Protein AF-0000000079300662 (afdb_homodimer)

Radius of gyration: 19.68 Å; Cα contacts (8 Å, |Δi|>4): 359; chains: 2; bounding box: 42×55×46 Å

Foldseek 3Di:
DQPVPDPLVSVLVVVVVVLLVQLCVLLVHPDSVLSVLLLLLLLQLLLLQDPPVLNVVLLVLHRPVSSVSNCVPDDPPPDNDDDQDPVVSLVSSQVSQADPVGGSDRSLSSNLSNLASCCVRGDPVSNVVSLVSHHPNSNVSYPDD/DQPVPDPLVSVLVVVVVVLLVQLCVLLVHPDSVLSVLLLLLLLQLLLLQDPPVLNVVLLVLHRPVSSVSNCVPDDPPPDNDDDQDPVVSLVSSQVSQADPVGGSDRSLSSNLSNLASCCVRGDPVSNVVSLVSHHPNSNVSYDDD

Nearest PDB structures (foldseek):
  2ysk-assembly1_A-2  TM=9.823E-01  e=4.663E-18  Thermus thermophilus HB8
  2ysk-assembly1_A-2  TM=9.823E-01  e=4.131E-18  Thermus thermophilus HB8

Secondary structure (DSSP, 8-state):
--SSSSHHHHHHHHHHHHHHHHHHHHHT---HHHHHHHHHHHHHHHHTTS-HHHHHHHHHTS-HHHHHHHTTT---TT-S-----HHHHHHHHHHHTEETTEESS-HHHHHHHHHHHHHHHS-HHHHHHHHHHS-HHHHTTS---/--SSSSHHHHHHHHHHHHHHHHHHHHHT---HHHHHHHHHHHHHHHHTTS-HHHHHHHHTTS-HHHHHHHTTT---TT-S-----HHHHHHHHHHHTEETTEESS-HHHHHHHHHHHHHHHS-HHHHHHHHHHS-HHHHTTS---

pLDDT: mean 94.33, std 8.02, range [47.16, 98.88]

Organism: Thermus brockianus (NCBI:txid56956)

Sequence (290 aa):
MSATGLEVFDTTLHKTHTWLKAIMQELGTEDRHRAYMALRAVLHALRDRLPVEEVAQLGAQLPMLIRGIYYEGWDPTGKPLKERHKEEFLAHVARELKTPSGPAMDPEAAVKAVFKVLGQKVVEGEIEDVRRLLPKELRELWPEGMSATGLEVFDTTLHKTHTWLKAIMQELGTEDRHRAYMALRAVLHALRDRLPVEEVAQLGAQLPMLIRGIYYEGWDPTGKPLKERHKEEFLAHVARELKTPSGPAMDPEAAVKAVFKVLGQKVVEGEIEDVRRLLPKELRELWPEG

Solvent-accessible surface area (backbone atoms only — not comparable to full-atom values): 15563 Å² total; per-residue (Å²): 131,46,92,70,73,40,62,71,57,45,51,28,51,50,54,48,48,54,51,37,51,52,29,18,61,64,66,69,48,90,51,64,66,57,26,48,47,32,46,45,24,40,42,41,46,52,44,45,44,32,49,69,67,53,36,33,57,56,44,56,59,41,53,41,46,52,26,9,52,49,49,55,75,46,64,66,76,86,50,43,48,78,80,63,50,48,66,59,54,39,49,54,22,38,64,59,32,53,45,98,92,40,63,76,63,59,40,65,58,33,40,34,25,42,41,40,49,45,62,72,67,35,58,65,70,60,50,52,55,56,44,71,70,44,44,70,59,52,44,66,47,40,65,80,126,131,46,93,70,73,38,62,70,57,44,50,27,50,51,52,49,47,53,52,37,51,53,30,17,60,64,64,71,48,90,51,64,66,58,25,48,45,32,46,48,23,40,42,42,47,52,44,47,44,34,49,69,66,55,37,33,55,55,42,54,58,42,53,42,48,52,26,10,51,48,50,55,74,45,63,66,74,87,51,42,50,78,78,64,50,48,66,57,53,39,48,52,22,37,62,59,34,53,45,97,93,39,64,77,61,60,39,64,58,34,40,33,26,44,43,41,49,45,61,72,70,33,58,64,71,57,50,52,54,54,44,71,70,42,45,69,60,52,45,65,49,40,67,80,128

InterPro domains:
  IPR018727 Protein of unknown function DUF2267 [PF10025] (17-141)
  IPR038282 DUF2267 superfamily [G3DSA:1.10.490.110] (1-145)

Structure (mmCIF, N/CA/C/O backbone):
data_AF-0000000079300662-model_v1
#
loop_
_entity.id
_entity.type
_entity.pdbx_description
1 polymer 'DUF2267 domain-containing protein'
#
loop_
_atom_site.group_PDB
_atom_site.id
_atom_site.type_symbol
_atom_site.label_atom_id
_atom_site.label_alt_id
_atom_site.label_comp_id
_atom_site.label_asym_id
_atom_site.label_entity_id
_atom_site.label_seq_id
_atom_site.pdbx_PDB_ins_code
_atom_site.Cartn_x
_atom_site.Cartn_y
_atom_site.Cartn_z
_atom_site.occupancy
_atom_site.B_iso_or_equiv
_atom_site.auth_seq_id
_atom_site.auth_comp_id
_atom_site.auth_asym_id
_atom_site.auth_atom_id
_atom_site.pdbx_PDB_model_num
ATOM 1 N N . MET A 1 1 ? -23.969 3.164 8.516 1 47.22 1 MET A N 1
ATOM 2 C CA . MET A 1 1 ? -22.969 3.16 9.578 1 47.22 1 MET A CA 1
ATOM 3 C C . MET A 1 1 ? -21.781 2.258 9.211 1 47.22 1 MET A C 1
ATOM 5 O O . MET A 1 1 ? -21.969 1.216 8.578 1 47.22 1 MET A O 1
ATOM 9 N N . SER A 1 2 ? -20.531 2.822 9.078 1 65.81 2 SER A N 1
ATOM 10 C CA . SER A 1 2 ? -19.391 2.066 8.57 1 65.81 2 SER A CA 1
ATOM 11 C C . SER A 1 2 ? -19.031 0.923 9.508 1 65.81 2 SER A C 1
ATOM 13 O O . SER A 1 2 ? -18.922 1.118 10.719 1 65.81 2 SER A O 1
ATOM 15 N N . ALA A 1 3 ? -19.172 -0.19 9.07 1 69.44 3 ALA A N 1
ATOM 16 C CA . ALA A 1 3 ? -18.781 -1.374 9.836 1 69.44 3 ALA A CA 1
ATOM 17 C C . ALA A 1 3 ? -17.375 -1.22 10.398 1 69.44 3 ALA A C 1
ATOM 19 O O . ALA A 1 3 ? -17.062 -1.746 11.477 1 69.44 3 ALA A O 1
ATOM 20 N N . THR A 1 4 ? -16.656 -0.414 9.656 1 79.38 4 THR A N 1
ATOM 21 C CA . THR A 1 4 ? -15.266 -0.251 10.039 1 79.38 4 THR A CA 1
ATOM 22 C C . THR A 1 4 ? -15.031 1.112 10.68 1 79.38 4 THR A C 1
ATOM 24 O O . THR A 1 4 ? -13.945 1.389 11.188 1 79.38 4 THR A O 1
ATOM 27 N N . GLY A 1 5 ? -16.016 1.951 10.648 1 83.69 5 GLY A N 1
ATOM 28 C CA . GLY A 1 5 ? -15.867 3.283 11.211 1 83.69 5 GLY A CA 1
ATOM 29 C C . GLY A 1 5 ? -15.641 4.355 10.164 1 83.69 5 GLY A C 1
ATOM 30 O O . GLY A 1 5 ? -15.898 5.535 10.414 1 83.69 5 GLY A O 1
ATOM 31 N N . LEU A 1 6 ? -15.109 3.996 8.992 1 93.62 6 LEU A N 1
ATOM 32 C CA . LEU A 1 6 ? -14.93 4.883 7.852 1 93.62 6 LEU A CA 1
ATOM 33 C C . LEU A 1 6 ? -15.414 4.223 6.566 1 93.62 6 LEU A C 1
ATOM 35 O O . LEU A 1 6 ? -15.055 3.08 6.277 1 93.62 6 LEU A O 1
ATOM 39 N N . GLU A 1 7 ? -16.141 4.941 5.766 1 94.69 7 GLU A N 1
ATOM 40 C CA . GLU A 1 7 ? -16.719 4.414 4.535 1 94.69 7 GLU A CA 1
ATOM 41 C C . GLU A 1 7 ? -15.633 3.938 3.572 1 94.69 7 GLU A C 1
ATOM 43 O O . GLU A 1 7 ? -15.82 2.951 2.857 1 94.69 7 GLU A O 1
ATOM 48 N N . VAL A 1 8 ? -14.523 4.613 3.502 1 95.81 8 VAL A N 1
ATOM 49 C CA . VAL A 1 8 ? -13.438 4.266 2.582 1 95.81 8 VAL A CA 1
ATOM 50 C C . VAL A 1 8 ? -12.883 2.891 2.936 1 95.81 8 VAL A C 1
ATOM 52 O O . VAL A 1 8 ? -12.477 2.135 2.051 1 95.81 8 VAL A O 1
ATOM 55 N N . PHE A 1 9 ? -12.898 2.496 4.215 1 96.81 9 PHE A N 1
ATOM 56 C CA . PHE A 1 9 ? -12.422 1.182 4.625 1 96.81 9 PHE A CA 1
ATOM 57 C C . PHE A 1 9 ? -13.43 0.101 4.273 1 96.81 9 PHE A C 1
ATOM 59 O O . PHE A 1 9 ? -13.062 -0.998 3.857 1 96.81 9 PHE A O 1
ATOM 66 N N . ASP A 1 10 ? -14.711 0.427 4.418 1 95.88 10 ASP A N 1
ATOM 67 C CA . ASP A 1 10 ? -15.75 -0.509 3.996 1 95.88 10 ASP A CA 1
ATOM 68 C C . ASP A 1 10 ? -15.648 -0.806 2.502 1 95.88 10 ASP A C 1
ATOM 70 O O . ASP A 1 10 ? -15.75 -1.961 2.086 1 95.88 10 ASP A O 1
ATOM 74 N N . THR A 1 11 ? -15.438 0.252 1.781 1 97.06 11 THR A N 1
ATOM 75 C CA . THR A 1 11 ? -15.375 0.139 0.328 1 97.06 11 THR A CA 1
ATOM 76 C C . THR A 1 11 ? -14.18 -0.703 -0.103 1 97.06 11 THR A C 1
ATOM 78 O O . THR A 1 11 ? -14.305 -1.578 -0.961 1 97.06 11 THR A O 1
ATOM 81 N N . THR A 1 12 ? -13.039 -0.472 0.535 1 97.69 12 THR A N 1
ATOM 82 C CA . THR A 1 12 ? -11.859 -1.221 0.102 1 97.69 12 THR A CA 1
ATOM 83 C C . THR A 1 12 ? -11.953 -2.678 0.548 1 97.69 12 THR A C 1
ATOM 85 O O . THR A 1 12 ? -11.477 -3.576 -0.147 1 97.69 12 THR A O 1
ATOM 88 N N . LEU A 1 13 ? -12.57 -2.922 1.639 1 96.88 13 LEU A N 1
ATOM 89 C CA . LEU A 1 13 ? -12.797 -4.301 2.061 1 96.88 13 LEU A CA 1
ATOM 90 C C . LEU A 1 13 ? -13.711 -5.027 1.078 1 96.88 13 LEU A C 1
ATOM 92 O O . LEU A 1 13 ? -13.43 -6.164 0.689 1 96.88 13 LEU A O 1
ATOM 96 N N . HIS A 1 14 ? -14.742 -4.359 0.681 1 96.44 14 HIS A N 1
ATOM 97 C CA . HIS A 1 14 ? -15.672 -4.949 -0.277 1 96.44 14 HIS A CA 1
ATOM 98 C C . HIS A 1 14 ? -14.984 -5.238 -1.606 1 96.44 14 HIS A C 1
ATOM 100 O O . HIS A 1 14 ? -15.133 -6.332 -2.16 1 96.44 14 HIS A O 1
ATOM 106 N N . LYS A 1 15 ? -14.266 -4.266 -2.109 1 98.19 15 LYS A N 1
ATOM 107 C CA . LYS A 1 15 ? -13.531 -4.453 -3.357 1 98.19 15 LYS A CA 1
ATOM 108 C C . LYS A 1 15 ? -12.539 -5.609 -3.242 1 98.19 15 LYS A C 1
ATOM 110 O O . LYS A 1 15 ? -12.422 -6.43 -4.156 1 98.19 15 LYS A O 1
ATOM 115 N N . THR A 1 16 ? -11.828 -5.648 -2.137 1 98.38 16 THR A N 1
ATOM 116 C CA . THR A 1 16 ? -10.852 -6.711 -1.926 1 98.38 16 THR A CA 1
ATOM 117 C C . THR A 1 16 ? -11.539 -8.078 -1.893 1 98.38 16 THR A C 1
ATOM 119 O O . THR A 1 16 ? -11.039 -9.039 -2.469 1 98.38 16 THR A O 1
ATOM 122 N N . HIS A 1 17 ? -12.719 -8.125 -1.324 1 97.44 17 HIS A N 1
ATOM 123 C CA . HIS A 1 17 ? -13.469 -9.375 -1.28 1 97.44 17 HIS A CA 1
ATOM 124 C C . HIS A 1 17 ? -13.898 -9.812 -2.678 1 97.44 17 HIS A C 1
ATOM 126 O O . HIS A 1 17 ? -13.914 -11.008 -2.982 1 97.44 17 HIS A O 1
ATOM 132 N N . THR A 1 18 ? -14.234 -8.867 -3.473 1 98.25 18 THR A N 1
ATOM 133 C CA . THR A 1 18 ? -14.602 -9.188 -4.844 1 98.25 18 THR A CA 1
ATOM 134 C C . THR A 1 18 ? -13.422 -9.781 -5.602 1 98.25 18 THR A C 1
ATOM 136 O O . THR A 1 18 ? -13.578 -10.719 -6.387 1 98.25 18 THR A O 1
ATOM 139 N N . TRP A 1 19 ? -12.219 -9.25 -5.348 1 98.75 19 TRP A N 1
ATOM 140 C CA . TRP A 1 19 ? -11.008 -9.805 -5.941 1 98.75 19 TRP A CA 1
ATOM 141 C C . TRP A 1 19 ? -10.766 -11.227 -5.457 1 98.75 19 TRP A C 1
ATOM 143 O O . TRP A 1 19 ? -10.508 -12.133 -6.262 1 98.75 19 TRP A O 1
ATOM 153 N N . LEU A 1 20 ? -10.875 -11.398 -4.172 1 98.69 20 LEU A N 1
ATOM 154 C CA . LEU A 1 20 ? -10.602 -12.711 -3.598 1 98.69 20 LEU A CA 1
ATOM 155 C C . LEU A 1 20 ? -11.633 -13.734 -4.055 1 98.69 20 LEU A C 1
ATOM 157 O O . LEU A 1 20 ? -11.289 -14.891 -4.324 1 98.69 20 LEU A O 1
ATOM 161 N N . LYS A 1 21 ? -12.875 -13.32 -4.148 1 98.44 21 LYS A N 1
ATOM 162 C CA . LYS A 1 21 ? -13.914 -14.211 -4.648 1 98.44 21 LYS A CA 1
ATOM 163 C C . LYS A 1 21 ? -13.617 -14.664 -6.078 1 98.44 21 LYS A C 1
ATOM 165 O O . LYS A 1 21 ? -13.789 -15.836 -6.414 1 98.44 21 LYS A O 1
ATOM 170 N N . ALA A 1 22 ? -13.18 -13.758 -6.91 1 98.62 22 ALA A N 1
ATOM 171 C CA . ALA A 1 22 ? -12.828 -14.094 -8.289 1 98.62 22 ALA A CA 1
ATOM 172 C C . ALA A 1 22 ? -11.656 -15.078 -8.328 1 98.62 22 ALA A C 1
ATOM 174 O O . ALA A 1 22 ? -11.664 -16.031 -9.117 1 98.62 22 ALA A O 1
ATOM 175 N N . ILE A 1 23 ? -10.695 -14.867 -7.484 1 98.69 23 ILE A N 1
ATOM 176 C CA . ILE A 1 23 ? -9.531 -15.75 -7.434 1 98.69 23 ILE A CA 1
ATOM 177 C C . ILE A 1 23 ? -9.953 -17.125 -6.926 1 98.69 23 ILE A C 1
ATOM 179 O O . ILE A 1 23 ? -9.492 -18.156 -7.438 1 98.69 23 ILE A O 1
ATOM 183 N N . MET A 1 24 ? -10.828 -17.125 -5.918 1 98.56 24 MET A N 1
ATOM 184 C CA . MET A 1 24 ? -11.367 -18.391 -5.426 1 98.56 24 MET A CA 1
ATOM 185 C C . MET A 1 24 ? -12.047 -19.172 -6.551 1 98.56 24 MET A C 1
ATOM 187 O O . MET A 1 24 ? -11.859 -20.375 -6.68 1 98.56 24 MET A O 1
ATOM 191 N N . GLN A 1 25 ? -12.805 -18.5 -7.332 1 98.5 25 GLN A N 1
ATOM 192 C CA . GLN A 1 25 ? -13.508 -19.125 -8.453 1 98.5 25 GLN A CA 1
ATOM 193 C C . GLN A 1 25 ? -12.516 -19.703 -9.461 1 98.5 25 GLN A C 1
ATOM 195 O O . GLN A 1 25 ? -12.688 -20.844 -9.906 1 98.5 25 GLN A O 1
ATOM 200 N N . GLU A 1 26 ? -11.508 -18.953 -9.758 1 97.81 26 GLU A N 1
ATOM 201 C CA . GLU A 1 26 ? -10.523 -19.422 -10.734 1 97.81 26 GLU A CA 1
ATOM 202 C C . GLU A 1 26 ? -9.727 -20.609 -10.195 1 97.81 26 GLU A C 1
ATOM 204 O O . GLU A 1 26 ? -9.359 -21.5 -10.953 1 97.81 26 GLU A O 1
ATOM 209 N N . LEU A 1 27 ? -9.484 -20.594 -8.898 1 97.88 27 LEU A N 1
ATOM 210 C CA . LEU A 1 27 ? -8.695 -21.641 -8.273 1 97.88 27 LEU A CA 1
ATOM 211 C C . LEU A 1 27 ? -9.57 -22.859 -7.953 1 97.88 27 LEU A C 1
ATOM 213 O O . LEU A 1 27 ? -9.055 -23.938 -7.656 1 97.88 27 LEU A O 1
ATOM 217 N N . GLY A 1 28 ? -10.883 -22.703 -7.996 1 97.5 28 GLY A N 1
ATOM 218 C CA . GLY A 1 28 ? -11.789 -23.781 -7.621 1 97.5 28 GLY A CA 1
ATOM 219 C C . GLY A 1 28 ? -11.742 -24.109 -6.145 1 97.5 28 GLY A C 1
ATOM 220 O O . GLY A 1 28 ? -11.727 -25.281 -5.77 1 97.5 28 GLY A O 1
ATOM 221 N N . THR A 1 29 ? -11.602 -23.109 -5.312 1 97.25 29 THR A N 1
ATOM 222 C CA . THR A 1 29 ? -11.531 -23.328 -3.869 1 97.25 29 THR A CA 1
ATOM 223 C C . THR A 1 29 ? -12.523 -22.422 -3.141 1 97.25 29 THR A C 1
ATOM 225 O O . THR A 1 29 ? -12.945 -21.406 -3.674 1 97.25 29 THR A O 1
ATOM 228 N N . GLU A 1 30 ? -12.953 -22.812 -1.972 1 96 30 GLU A N 1
ATOM 229 C CA . GLU A 1 30 ? -13.797 -22 -1.107 1 96 30 GLU A CA 1
ATOM 230 C C . GLU A 1 30 ? -12.984 -21.375 0.023 1 96 30 GLU A C 1
ATOM 232 O O . GLU A 1 30 ? -13.531 -20.656 0.87 1 96 30 GLU A O 1
ATOM 237 N N . ASP A 1 31 ? -11.688 -21.641 -0.014 1 95.88 31 ASP A N 1
ATOM 238 C CA . ASP A 1 31 ? -10.797 -21.156 1.035 1 95.88 31 ASP A CA 1
ATOM 239 C C . ASP A 1 31 ? -10.297 -19.75 0.716 1 95.88 31 ASP A C 1
ATOM 241 O O . ASP A 1 31 ? -9.359 -19.578 -0.066 1 95.88 31 ASP A O 1
ATOM 245 N N . ARG A 1 32 ? -10.805 -18.812 1.371 1 96.56 32 ARG A N 1
ATOM 246 C CA . ARG A 1 32 ? -10.461 -17.422 1.125 1 96.56 32 ARG A CA 1
ATOM 247 C C . ARG A 1 32 ? -9 -17.156 1.46 1 96.56 32 ARG A C 1
ATOM 249 O O . ARG A 1 32 ? -8.344 -16.344 0.799 1 96.56 32 ARG A O 1
ATOM 256 N N . HIS A 1 33 ? -8.477 -17.797 2.459 1 96.25 33 HIS A N 1
ATOM 257 C CA . HIS A 1 33 ? -7.078 -17.609 2.836 1 96.25 33 HIS A CA 1
ATOM 258 C C . HIS A 1 33 ? -6.145 -18.047 1.709 1 96.25 33 HIS A C 1
ATOM 260 O O . HIS A 1 33 ? -5.117 -17.406 1.472 1 96.25 33 HIS A O 1
ATOM 266 N N . ARG A 1 34 ? -6.488 -19.078 1.041 1 96.69 34 ARG A N 1
ATOM 267 C CA . ARG A 1 34 ? -5.691 -19.531 -0.094 1 96.69 34 ARG A CA 1
ATOM 268 C C . ARG A 1 34 ? -5.688 -18.5 -1.212 1 96.69 34 ARG A C 1
ATOM 270 O O . ARG A 1 34 ? -4.656 -18.266 -1.846 1 96.69 34 ARG A O 1
ATOM 277 N N . ALA A 1 35 ? -6.84 -17.938 -1.483 1 98.31 35 ALA A N 1
ATOM 278 C CA . ALA A 1 35 ? -6.926 -16.891 -2.494 1 98.31 35 ALA A CA 1
ATOM 279 C C . ALA A 1 35 ? -6.055 -15.688 -2.123 1 98.31 35 ALA A C 1
ATOM 281 O O . ALA A 1 35 ? -5.379 -15.109 -2.98 1 98.31 35 ALA A O 1
ATOM 282 N N . TYR A 1 36 ? -6.051 -15.375 -0.863 1 98.44 36 TYR A N 1
ATOM 283 C CA . TYR A 1 36 ? -5.219 -14.289 -0.367 1 98.44 36 TYR A CA 1
ATOM 284 C C . TYR A 1 36 ? -3.74 -14.594 -0.565 1 98.44 36 TYR A C 1
ATOM 286 O O . TYR A 1 36 ? -2.979 -13.742 -1.03 1 98.44 36 TYR A O 1
ATOM 294 N N . MET A 1 37 ? -3.352 -15.789 -0.249 1 98.25 37 MET A N 1
ATOM 295 C CA . MET A 1 37 ? -1.958 -16.188 -0.401 1 98.25 37 MET A CA 1
ATOM 296 C C . MET A 1 37 ? -1.533 -16.141 -1.864 1 98.25 37 MET A C 1
ATOM 298 O O . MET A 1 37 ? -0.425 -15.703 -2.18 1 98.25 37 MET A O 1
ATOM 302 N N . ALA A 1 38 ? -2.422 -16.609 -2.719 1 98.62 38 ALA A N 1
ATOM 303 C CA . ALA A 1 38 ? -2.141 -16.562 -4.152 1 98.62 38 ALA A CA 1
ATOM 304 C C . ALA A 1 38 ? -1.945 -15.125 -4.629 1 98.62 38 ALA A C 1
ATOM 306 O O . ALA A 1 38 ? -0.958 -14.82 -5.301 1 98.62 38 ALA A O 1
ATOM 307 N N . LEU A 1 39 ? -2.875 -14.273 -4.254 1 98.88 39 LEU A N 1
ATOM 308 C CA . LEU A 1 39 ? -2.822 -12.867 -4.652 1 98.88 39 LEU A CA 1
ATOM 309 C C . LEU A 1 39 ? -1.53 -12.219 -4.176 1 98.88 39 LEU A C 1
ATOM 311 O O . LEU A 1 39 ? -0.816 -11.594 -4.969 1 98.88 39 LEU A O 1
ATOM 315 N N . ARG A 1 40 ? -1.223 -12.375 -2.918 1 98.69 40 ARG A N 1
ATOM 316 C CA . ARG A 1 40 ? -0.038 -11.789 -2.297 1 98.69 40 ARG A CA 1
ATOM 317 C C . ARG A 1 40 ? 1.235 -12.289 -2.973 1 98.69 40 ARG A C 1
ATOM 319 O O . ARG A 1 40 ? 2.09 -11.492 -3.361 1 98.69 40 ARG A O 1
ATOM 326 N N . ALA A 1 41 ? 1.35 -13.562 -3.119 1 98.62 41 ALA A N 1
ATOM 327 C CA . ALA A 1 41 ? 2.559 -14.172 -3.668 1 98.62 41 ALA A CA 1
ATOM 328 C C . ALA A 1 41 ? 2.799 -13.719 -5.105 1 98.62 41 ALA A C 1
ATOM 330 O O . ALA A 1 41 ? 3.92 -13.344 -5.461 1 98.62 41 ALA A O 1
ATOM 331 N N . VAL A 1 42 ? 1.762 -13.727 -5.918 1 98.69 42 VAL A N 1
ATOM 332 C CA . VAL A 1 42 ? 1.891 -13.43 -7.34 1 98.69 42 VAL A CA 1
ATOM 333 C C . VAL A 1 42 ? 2.152 -11.938 -7.535 1 98.69 42 VAL A C 1
ATOM 335 O O . VAL A 1 42 ? 2.99 -11.547 -8.352 1 98.69 42 VAL A O 1
ATOM 338 N N . LEU A 1 43 ? 1.482 -11.07 -6.793 1 98.75 43 LEU A N 1
ATOM 339 C CA . LEU A 1 43 ? 1.713 -9.641 -6.898 1 98.75 43 LEU A CA 1
ATOM 340 C C . LEU A 1 43 ? 3.145 -9.289 -6.508 1 98.75 43 LEU A C 1
ATOM 342 O O . LEU A 1 43 ? 3.777 -8.438 -7.145 1 98.75 43 LEU A O 1
ATOM 346 N N . HIS A 1 44 ? 3.658 -9.922 -5.449 1 98.31 44 HIS A N 1
ATOM 347 C CA . HIS A 1 44 ? 5.031 -9.664 -5.031 1 98.31 44 HIS A CA 1
ATOM 348 C C . HIS A 1 44 ? 6.023 -10.078 -6.113 1 98.31 44 HIS A C 1
ATOM 350 O O . HIS A 1 44 ? 6.953 -9.336 -6.43 1 98.31 44 HIS A O 1
ATOM 356 N N . ALA A 1 45 ? 5.812 -11.242 -6.645 1 97.19 45 ALA A N 1
ATOM 357 C CA . ALA A 1 45 ? 6.715 -11.734 -7.684 1 97.19 45 ALA A CA 1
ATOM 358 C C . ALA A 1 45 ? 6.656 -10.844 -8.93 1 97.19 45 ALA A C 1
ATOM 360 O O . ALA A 1 45 ? 7.688 -10.531 -9.523 1 97.19 45 ALA A O 1
ATOM 361 N N . LEU A 1 46 ? 5.457 -10.469 -9.305 1 97.31 46 LEU A N 1
ATOM 362 C CA . LEU A 1 46 ? 5.277 -9.617 -10.477 1 97.31 46 LEU A CA 1
ATOM 363 C C . LEU A 1 46 ? 5.922 -8.258 -10.258 1 97.31 46 LEU A C 1
ATOM 365 O O . LEU A 1 46 ? 6.672 -7.777 -11.117 1 97.31 46 LEU A O 1
ATOM 369 N N . ARG A 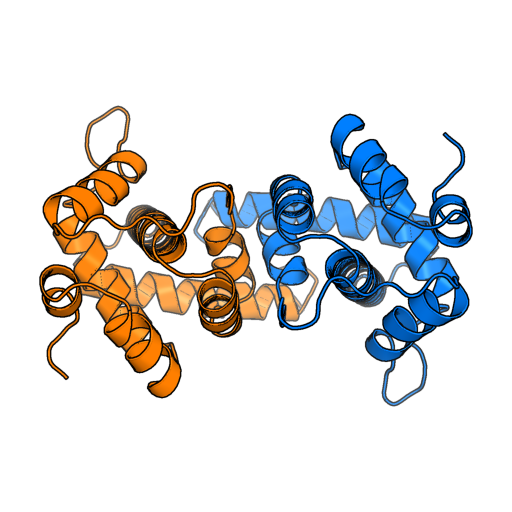1 47 ? 5.672 -7.66 -9.133 1 97.62 47 ARG A N 1
ATOM 370 C CA . ARG A 1 47 ? 6.223 -6.363 -8.758 1 97.62 47 ARG A CA 1
ATOM 371 C C . ARG A 1 47 ? 7.746 -6.363 -8.859 1 97.62 47 ARG A C 1
ATOM 373 O O . ARG A 1 47 ? 8.336 -5.41 -9.375 1 97.62 47 ARG A O 1
ATOM 380 N N . ASP A 1 48 ? 8.375 -7.402 -8.43 1 96.31 48 ASP A N 1
ATOM 381 C CA . ASP A 1 48 ? 9.828 -7.461 -8.336 1 96.31 48 ASP A CA 1
ATOM 382 C C . ASP A 1 48 ? 10.461 -7.594 -9.711 1 96.31 48 ASP A C 1
ATOM 384 O O . ASP A 1 48 ? 11.68 -7.43 -9.859 1 96.31 48 ASP A O 1
ATOM 388 N N . ARG A 1 49 ? 9.594 -7.727 -10.734 1 94.25 49 ARG A N 1
ATOM 389 C CA . ARG A 1 49 ? 10.078 -7.828 -12.109 1 94.25 49 ARG A CA 1
ATOM 390 C C . ARG A 1 49 ? 9.859 -6.523 -12.867 1 94.25 49 ARG A C 1
ATOM 392 O O . ARG A 1 49 ? 10.266 -6.398 -14.023 1 94.25 49 ARG A O 1
ATOM 399 N N . LEU A 1 50 ? 9.25 -5.609 -12.289 1 96.19 50 LEU A N 1
ATOM 400 C CA . LEU A 1 50 ? 8.867 -4.371 -12.961 1 96.19 50 LEU A CA 1
ATOM 401 C C . LEU A 1 50 ? 9.789 -3.227 -12.555 1 96.19 50 LEU A C 1
ATOM 403 O O . LEU A 1 50 ? 10.227 -3.156 -11.406 1 96.19 50 LEU A O 1
ATOM 407 N N . PRO A 1 51 ? 10.109 -2.316 -13.547 1 95.88 51 PRO A N 1
ATOM 408 C CA . PRO A 1 51 ? 10.734 -1.056 -13.141 1 95.88 51 PRO A CA 1
ATOM 409 C C . PRO A 1 51 ? 9.844 -0.237 -12.203 1 95.88 51 PRO A C 1
ATOM 411 O O . PRO A 1 51 ? 8.625 -0.375 -12.227 1 95.88 51 PRO A O 1
ATOM 414 N N . VAL A 1 52 ? 10.461 0.621 -11.484 1 97.19 52 VAL A N 1
ATOM 415 C CA . VAL A 1 52 ? 9.797 1.35 -10.406 1 97.19 52 VAL A CA 1
ATOM 416 C C . VAL A 1 52 ? 8.578 2.086 -10.953 1 97.19 52 VAL A C 1
ATOM 418 O O . VAL A 1 52 ? 7.52 2.105 -10.32 1 97.19 52 VAL A O 1
ATOM 421 N N . GLU A 1 53 ? 8.703 2.703 -12.125 1 96.5 53 GLU A N 1
ATOM 422 C CA . GLU A 1 53 ? 7.586 3.443 -12.719 1 96.5 53 GLU A CA 1
ATOM 423 C C . GLU A 1 53 ? 6.402 2.523 -13 1 96.5 53 GLU A C 1
ATOM 425 O O . GLU A 1 53 ? 5.25 2.902 -12.781 1 96.5 53 GLU A O 1
ATOM 430 N N . GLU A 1 54 ? 6.676 1.343 -13.453 1 97.5 54 GLU A N 1
ATOM 431 C CA . GLU A 1 54 ? 5.617 0.382 -13.75 1 97.5 54 GLU A CA 1
ATOM 432 C C . GLU A 1 54 ? 5.031 -0.211 -12.477 1 97.5 54 GLU A C 1
ATOM 434 O O . GLU A 1 54 ? 3.842 -0.522 -12.414 1 97.5 54 GLU A O 1
ATOM 439 N N . VAL A 1 55 ? 5.926 -0.412 -11.477 1 98.31 55 VAL A N 1
ATOM 440 C CA . VAL A 1 55 ? 5.438 -0.809 -10.156 1 98.31 55 VAL A CA 1
ATOM 441 C C . VAL A 1 55 ? 4.383 0.187 -9.68 1 98.31 55 VAL A C 1
ATOM 443 O O . VAL A 1 55 ? 3.297 -0.208 -9.242 1 98.31 55 VAL A O 1
ATOM 446 N N . ALA A 1 56 ? 4.664 1.451 -9.805 1 98.31 56 ALA A N 1
ATOM 447 C CA . ALA A 1 56 ? 3.758 2.502 -9.344 1 98.31 56 ALA A CA 1
ATOM 448 C C . ALA A 1 56 ? 2.479 2.523 -10.18 1 98.31 56 ALA A C 1
ATOM 450 O O . ALA A 1 56 ? 1.382 2.682 -9.633 1 98.31 56 ALA A O 1
ATOM 451 N N . GLN A 1 57 ? 2.607 2.359 -11.5 1 98.19 57 GLN A N 1
ATOM 452 C CA . GLN A 1 57 ? 1.455 2.389 -12.391 1 98.19 57 GLN A CA 1
ATOM 453 C C . GLN A 1 57 ? 0.508 1.226 -12.109 1 98.19 57 GLN A C 1
ATOM 455 O O . GLN A 1 57 ? -0.708 1.41 -12.047 1 98.19 57 GLN A O 1
ATOM 460 N N . LEU A 1 58 ? 1.021 0.013 -11.906 1 98.38 58 LEU A N 1
ATOM 461 C CA . LEU A 1 58 ? 0.176 -1.121 -11.547 1 98.38 58 LEU A CA 1
ATOM 462 C C . LEU A 1 58 ? -0.441 -0.923 -10.164 1 98.38 58 LEU A C 1
ATOM 464 O O . LEU A 1 58 ? -1.631 -1.185 -9.969 1 98.38 58 LEU A O 1
ATOM 468 N N . GLY A 1 59 ? 0.365 -0.45 -9.227 1 98.69 59 GLY A N 1
ATOM 469 C CA . GLY A 1 59 ? -0.124 -0.176 -7.883 1 98.69 59 GLY A CA 1
ATOM 470 C C . GLY A 1 59 ? -1.306 0.775 -7.863 1 98.69 59 GLY A C 1
ATOM 471 O O . GLY A 1 59 ? -2.195 0.651 -7.016 1 98.69 59 GLY A O 1
ATOM 472 N N . ALA A 1 60 ? -1.347 1.735 -8.797 1 98.12 60 ALA A N 1
ATOM 473 C CA . ALA A 1 60 ? -2.398 2.746 -8.867 1 98.12 60 ALA A CA 1
ATOM 474 C C . ALA A 1 60 ? -3.738 2.119 -9.242 1 98.12 60 ALA A C 1
ATOM 476 O O . ALA A 1 60 ? -4.797 2.689 -8.969 1 98.12 60 ALA A O 1
ATOM 477 N N . GLN A 1 61 ? -3.699 0.938 -9.805 1 98.19 61 GLN A N 1
ATOM 478 C CA . GLN A 1 61 ? -4.914 0.289 -10.289 1 98.19 61 GLN A CA 1
ATOM 479 C C . GLN A 1 61 ? -5.531 -0.6 -9.211 1 98.19 61 GLN A C 1
ATOM 481 O O . GLN A 1 61 ? -6.668 -1.052 -9.352 1 98.19 61 GLN A O 1
ATOM 486 N N . LEU A 1 62 ? -4.809 -0.825 -8.133 1 98.75 62 LEU A N 1
ATOM 487 C CA . LEU A 1 62 ? -5.23 -1.781 -7.117 1 98.75 62 LEU A CA 1
ATOM 488 C C . LEU A 1 62 ? -6.043 -1.091 -6.023 1 98.75 62 LEU A C 1
ATOM 490 O O . LEU A 1 62 ? -5.742 0.043 -5.645 1 98.75 62 LEU A O 1
ATOM 494 N N . PRO A 1 63 ? -7.051 -1.779 -5.461 1 98.56 63 PRO A N 1
ATOM 495 C CA . PRO A 1 63 ? -7.734 -1.245 -4.281 1 98.56 63 PRO A CA 1
ATOM 496 C C . PRO A 1 63 ? -6.785 -0.993 -3.113 1 98.56 63 PRO A C 1
ATOM 498 O O . PRO A 1 63 ? -5.75 -1.653 -3.002 1 98.56 63 PRO A O 1
ATOM 501 N N . MET A 1 64 ? -7.176 -0.112 -2.266 1 98.56 64 MET A N 1
ATOM 502 C CA . MET A 1 64 ? -6.332 0.379 -1.18 1 98.56 64 MET A CA 1
ATOM 503 C C . MET A 1 64 ? -5.73 -0.78 -0.391 1 98.56 64 MET A C 1
ATOM 505 O O . MET A 1 64 ? -4.52 -0.826 -0.176 1 98.56 64 MET A O 1
ATOM 509 N N . LEU A 1 65 ? -6.57 -1.698 -0.014 1 98.62 65 LEU A N 1
ATOM 510 C CA . LEU A 1 65 ? -6.102 -2.812 0.804 1 98.62 65 LEU A CA 1
ATOM 511 C C . LEU A 1 65 ? -5.176 -3.723 0.005 1 98.62 65 LEU A C 1
ATOM 513 O O . LEU A 1 65 ? -4.137 -4.152 0.508 1 98.62 65 LEU A O 1
ATOM 517 N N . ILE A 1 66 ? -5.441 -3.973 -1.271 1 98.88 66 ILE A N 1
ATOM 518 C CA . ILE A 1 66 ? -4.602 -4.809 -2.125 1 98.88 66 ILE A CA 1
ATOM 519 C C . ILE A 1 66 ? -3.291 -4.082 -2.426 1 98.88 66 ILE A C 1
ATOM 521 O O . ILE A 1 66 ? -2.234 -4.711 -2.518 1 98.88 66 ILE A O 1
ATOM 525 N N . ARG A 1 67 ? -3.43 -2.75 -2.592 1 98.88 67 ARG A N 1
ATOM 526 C CA . ARG A 1 67 ? -2.223 -1.948 -2.76 1 98.88 67 ARG A CA 1
ATOM 527 C C . ARG A 1 67 ? -1.283 -2.117 -1.57 1 98.88 67 ARG A C 1
ATOM 529 O O . ARG A 1 67 ? -0.065 -2.197 -1.74 1 98.88 67 ARG A O 1
ATOM 536 N N . GLY A 1 68 ? -1.833 -2.172 -0.372 1 98.88 68 GLY A N 1
ATOM 537 C CA . GLY A 1 68 ? -1.029 -2.434 0.812 1 98.88 68 GLY A CA 1
ATOM 538 C C . GLY A 1 68 ? -0.346 -3.789 0.78 1 98.88 68 GLY A C 1
ATOM 539 O O . GLY A 1 68 ? 0.795 -3.924 1.227 1 98.88 68 GLY A O 1
ATOM 540 N N . ILE A 1 69 ? -1.036 -4.793 0.266 1 98.88 69 ILE A N 1
ATOM 541 C CA . ILE A 1 69 ? -0.462 -6.125 0.089 1 98.88 69 ILE A CA 1
ATOM 542 C C . ILE A 1 69 ? 0.678 -6.062 -0.925 1 98.88 69 ILE A C 1
ATOM 544 O O . ILE A 1 69 ? 1.77 -6.578 -0.672 1 98.88 69 ILE A O 1
ATOM 548 N N . TYR A 1 70 ? 0.437 -5.371 -1.966 1 98.88 70 TYR A N 1
ATOM 549 C CA . TYR A 1 70 ? 1.322 -5.281 -3.121 1 98.88 70 TYR A CA 1
ATOM 550 C C . TYR A 1 70 ? 2.678 -4.711 -2.727 1 98.88 70 TYR A C 1
ATOM 552 O O . TYR A 1 70 ? 3.721 -5.223 -3.145 1 98.88 70 TYR A O 1
ATOM 560 N N . TYR A 1 71 ? 2.719 -3.758 -1.842 1 98.81 71 TYR A N 1
ATOM 561 C CA . TYR A 1 71 ? 3.951 -3.055 -1.504 1 98.81 71 TYR A CA 1
ATOM 562 C C . TYR A 1 71 ? 4.574 -3.625 -0.235 1 98.81 71 TYR A C 1
ATOM 564 O O . TYR A 1 71 ? 5.598 -3.127 0.239 1 98.81 71 TYR A O 1
ATOM 572 N N . GLU A 1 72 ? 3.912 -4.617 0.338 1 98.5 72 GLU A N 1
ATOM 573 C CA . GLU A 1 72 ? 4.477 -5.234 1.536 1 98.5 72 GLU A CA 1
ATOM 574 C C . GLU A 1 72 ? 5.887 -5.754 1.278 1 98.5 72 GLU A C 1
ATOM 576 O O . GLU A 1 72 ? 6.105 -6.535 0.348 1 98.5 72 GLU A O 1
ATOM 581 N N . GLY A 1 73 ? 6.84 -5.273 2.051 1 96.12 73 GLY A N 1
ATOM 582 C CA . GLY A 1 73 ? 8.203 -5.77 1.984 1 96.12 73 GLY A CA 1
ATOM 583 C C . GLY A 1 73 ? 8.914 -5.391 0.701 1 96.12 73 GLY A C 1
ATOM 584 O O . GLY A 1 73 ? 9.922 -6 0.336 1 96.12 73 GLY A O 1
ATOM 585 N N . TRP A 1 74 ? 8.43 -4.465 0.004 1 98.06 74 TRP A N 1
ATOM 586 C CA . TRP A 1 74 ? 9.016 -4.062 -1.269 1 98.06 74 TRP A CA 1
ATOM 587 C C . TRP A 1 74 ? 10.398 -3.453 -1.059 1 98.06 74 TRP A C 1
ATOM 589 O O . TRP A 1 74 ? 10.578 -2.574 -0.211 1 98.06 74 TRP A O 1
ATOM 599 N N . ASP A 1 75 ? 11.312 -3.945 -1.707 1 96.38 75 ASP A N 1
ATOM 600 C CA . ASP A 1 75 ? 12.688 -3.443 -1.764 1 96.38 75 ASP A CA 1
ATOM 601 C C . ASP A 1 75 ? 13.133 -3.223 -3.207 1 96.38 75 ASP A C 1
ATOM 603 O O . ASP A 1 75 ? 13.469 -4.176 -3.912 1 96.38 75 ASP A O 1
ATOM 607 N N . PRO A 1 76 ? 13.164 -1.948 -3.58 1 95.94 76 PRO A N 1
ATOM 608 C CA . PRO A 1 76 ? 13.492 -1.654 -4.977 1 95.94 76 PRO A CA 1
ATOM 609 C C . PRO A 1 76 ? 14.977 -1.858 -5.285 1 95.94 76 PRO A C 1
ATOM 611 O O . PRO A 1 76 ? 15.375 -1.837 -6.453 1 95.94 76 PRO A O 1
ATOM 614 N N . THR A 1 77 ? 15.75 -2.029 -4.266 1 92.81 77 THR A N 1
ATOM 615 C CA . THR A 1 77 ? 17.172 -2.193 -4.508 1 92.81 77 THR A CA 1
ATOM 616 C C . THR A 1 77 ? 17.453 -3.473 -5.293 1 92.81 77 THR A C 1
ATOM 618 O O . THR A 1 77 ? 16.922 -4.535 -4.965 1 92.81 77 THR A O 1
ATOM 621 N N . GLY A 1 78 ? 18.219 -3.369 -6.293 1 88.5 78 GLY A N 1
ATOM 622 C CA . GLY A 1 78 ? 18.578 -4.531 -7.094 1 88.5 78 GLY A CA 1
ATOM 623 C C . GLY A 1 78 ? 17.453 -4.988 -8.008 1 88.5 78 GLY A C 1
ATOM 6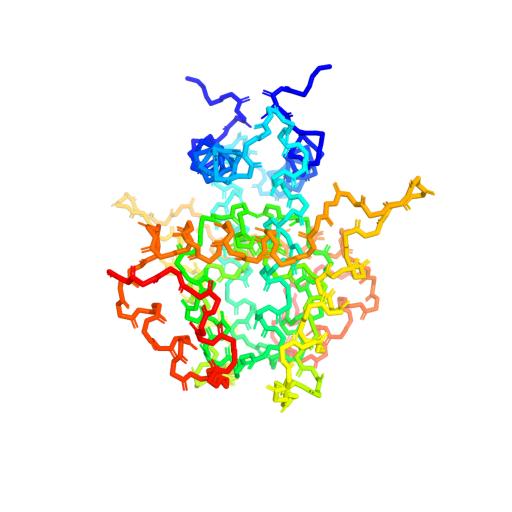24 O O . GLY A 1 78 ? 17.469 -6.109 -8.516 1 88.5 78 GLY A O 1
ATOM 625 N N . LYS A 1 79 ? 16.453 -4.281 -8.125 1 87.5 79 LYS A N 1
ATOM 626 C CA . LYS A 1 79 ? 15.328 -4.586 -9.008 1 87.5 79 LYS A CA 1
ATOM 627 C C . LYS A 1 79 ? 15.32 -3.666 -10.227 1 87.5 79 LYS A C 1
ATOM 629 O O . LYS A 1 79 ? 15.859 -2.559 -10.18 1 87.5 79 LYS A O 1
ATOM 634 N N . PRO A 1 80 ? 14.656 -4.102 -11.258 1 90.56 80 PRO A N 1
ATOM 635 C CA . PRO A 1 80 ? 13.867 -5.309 -11.516 1 90.56 80 PRO A CA 1
ATOM 636 C C . PRO A 1 80 ? 14.727 -6.562 -11.656 1 90.56 80 PRO A C 1
ATOM 638 O O . PRO A 1 80 ? 15.867 -6.484 -12.117 1 90.56 80 PRO A O 1
ATOM 641 N N . LEU A 1 81 ? 14.055 -7.629 -11.258 1 87.5 81 LEU A N 1
ATOM 642 C CA . LEU A 1 81 ? 14.656 -8.93 -11.547 1 87.5 81 LEU A CA 1
ATOM 643 C C . LEU A 1 81 ? 14.562 -9.258 -13.031 1 87.5 81 LEU A C 1
ATOM 645 O O . LEU A 1 81 ? 13.539 -8.984 -13.664 1 87.5 81 LEU A O 1
ATOM 649 N N . LYS A 1 82 ? 15.586 -9.828 -13.594 1 82.25 82 LYS A N 1
ATOM 650 C CA . LYS A 1 82 ? 15.664 -9.961 -15.039 1 82.25 82 LYS A CA 1
ATOM 651 C C . LYS A 1 82 ? 15.672 -11.43 -15.453 1 82.25 82 LYS A C 1
ATOM 653 O O . LYS A 1 82 ? 15.883 -11.75 -16.625 1 82.25 82 LYS A O 1
ATOM 658 N N . GLU A 1 83 ? 15.273 -12.211 -14.633 1 76.56 83 GLU A N 1
ATOM 659 C CA . GLU A 1 83 ? 15.273 -13.617 -15.023 1 76.56 83 GLU A CA 1
ATOM 660 C C . GLU A 1 83 ? 14.266 -13.883 -16.141 1 76.56 83 GLU A C 1
ATOM 662 O O . GLU A 1 83 ? 13.18 -13.297 -16.156 1 76.56 83 GLU A O 1
ATOM 667 N N . ARG A 1 84 ? 14.609 -14.812 -17.062 1 78.5 84 ARG A N 1
ATOM 668 C CA . ARG A 1 84 ? 13.805 -14.977 -18.281 1 78.5 84 ARG A CA 1
ATOM 669 C C . ARG A 1 84 ? 12.922 -16.219 -18.188 1 78.5 84 ARG A C 1
ATOM 671 O O . ARG A 1 84 ? 11.898 -16.297 -18.875 1 78.5 84 ARG A O 1
ATOM 678 N N . HIS A 1 85 ? 13.258 -16.969 -17.25 1 87.44 85 HIS A N 1
ATOM 679 C CA . HIS A 1 85 ? 12.586 -18.266 -17.297 1 87.44 85 HIS A CA 1
ATOM 680 C C . HIS A 1 85 ? 11.375 -18.281 -16.375 1 87.44 85 HIS A C 1
ATOM 682 O O . HIS A 1 85 ? 11.43 -17.781 -15.242 1 87.44 85 HIS A O 1
ATOM 688 N N . LYS A 1 86 ? 10.375 -18.906 -16.859 1 93 86 LYS A N 1
ATOM 689 C CA . LYS A 1 86 ? 9.117 -19.125 -16.141 1 93 86 LYS A CA 1
ATOM 690 C C . LYS A 1 86 ? 9.359 -19.828 -14.805 1 93 86 LYS A C 1
ATOM 692 O O . LYS A 1 86 ? 8.742 -19.469 -13.797 1 93 86 LYS A O 1
ATOM 697 N N . GLU A 1 87 ? 10.281 -20.75 -14.867 1 93.88 87 GLU A N 1
ATOM 698 C CA . GLU A 1 87 ? 10.555 -21.562 -13.688 1 93.88 87 GLU A CA 1
ATOM 699 C C . GLU A 1 87 ? 11.078 -20.719 -12.531 1 93.88 87 GLU A C 1
ATOM 701 O O . GLU A 1 87 ? 10.766 -20.984 -11.367 1 93.88 87 GLU A O 1
ATOM 706 N N . GLU A 1 88 ? 11.789 -19.75 -12.852 1 94.12 88 GLU A N 1
ATOM 707 C CA . GLU A 1 88 ? 12.328 -18.875 -11.812 1 94.12 88 GLU A CA 1
ATOM 708 C C . GLU A 1 88 ? 11.227 -18.016 -11.195 1 94.12 88 GLU A C 1
ATOM 710 O O . GLU A 1 88 ? 11.203 -17.812 -9.984 1 94.12 88 GLU A O 1
ATOM 715 N N . PHE A 1 89 ? 10.398 -17.5 -12.07 1 95.81 89 PHE A N 1
ATOM 716 C CA . PHE A 1 89 ? 9.258 -16.719 -11.586 1 95.81 89 PHE A CA 1
ATOM 717 C C . PHE A 1 89 ? 8.375 -17.562 -10.68 1 95.81 89 PHE A C 1
ATOM 719 O O . PHE A 1 89 ? 7.992 -17.125 -9.594 1 95.81 89 PHE A O 1
ATOM 726 N N . LEU A 1 90 ? 8.117 -18.797 -11.094 1 97 90 LEU A N 1
ATOM 727 C CA . LEU A 1 90 ? 7.273 -19.703 -10.32 1 97 90 LEU A CA 1
ATOM 728 C C . LEU A 1 90 ? 7.945 -20.078 -9.008 1 97 90 LEU A C 1
ATOM 730 O O . LEU A 1 90 ? 7.27 -20.281 -7.996 1 97 90 LEU A O 1
ATOM 734 N N . ALA A 1 91 ? 9.234 -20.125 -9.016 1 95.88 91 ALA A N 1
ATOM 735 C CA . ALA A 1 91 ? 9.969 -20.422 -7.789 1 95.88 91 ALA A CA 1
ATOM 736 C C . ALA A 1 91 ? 9.789 -19.312 -6.758 1 95.88 91 ALA A C 1
ATOM 738 O O . ALA A 1 91 ? 9.695 -19.578 -5.559 1 95.88 91 ALA A O 1
ATOM 739 N N . HIS A 1 92 ? 9.781 -18.062 -7.234 1 95.31 92 HIS A N 1
ATOM 740 C CA . HIS A 1 92 ? 9.523 -16.938 -6.336 1 95.31 92 HIS A CA 1
ATOM 741 C C . HIS A 1 92 ? 8.125 -17.031 -5.73 1 95.31 92 HIS A C 1
ATOM 743 O O . HIS A 1 92 ? 7.949 -16.812 -4.531 1 95.31 92 HIS A O 1
ATOM 749 N N . VAL A 1 93 ? 7.145 -17.359 -6.547 1 97.94 93 VAL A N 1
ATOM 750 C CA . VAL A 1 93 ? 5.766 -17.5 -6.09 1 97.94 93 VAL A CA 1
ATOM 751 C C . VAL A 1 93 ? 5.668 -18.672 -5.105 1 97.94 93 VAL A C 1
ATOM 753 O O . VAL A 1 93 ? 5.039 -18.547 -4.051 1 97.94 93 VAL A O 1
ATOM 756 N N . ALA A 1 94 ? 6.312 -19.75 -5.43 1 97.75 94 ALA A N 1
ATOM 757 C CA . ALA A 1 94 ? 6.273 -20.953 -4.605 1 97.75 94 ALA A CA 1
ATOM 758 C C . ALA A 1 94 ? 6.828 -20.688 -3.211 1 97.75 94 ALA A C 1
ATOM 760 O O . ALA A 1 94 ? 6.312 -21.203 -2.217 1 97.75 94 ALA A O 1
ATOM 761 N N . ARG A 1 95 ? 7.887 -19.938 -3.107 1 96.62 95 ARG A N 1
ATOM 762 C CA . ARG A 1 95 ? 8.5 -19.609 -1.825 1 96.62 95 ARG A CA 1
ATOM 763 C C . ARG A 1 95 ? 7.5 -18.906 -0.907 1 96.62 95 ARG A C 1
ATOM 765 O O . ARG A 1 95 ? 7.457 -19.172 0.294 1 96.62 95 ARG A O 1
ATOM 772 N N . GLU A 1 96 ? 6.73 -18.062 -1.5 1 96.19 96 GLU A N 1
ATOM 773 C CA . GLU A 1 96 ? 5.762 -17.312 -0.711 1 96.19 96 GLU A CA 1
ATOM 774 C C . GLU A 1 96 ? 4.543 -18.156 -0.367 1 96.19 96 GLU A C 1
ATOM 776 O O . GLU A 1 96 ? 3.805 -17.844 0.567 1 96.19 96 GLU A O 1
ATOM 781 N N . LEU A 1 97 ? 4.352 -19.203 -1.09 1 97.62 97 LEU A N 1
ATOM 782 C CA . LEU A 1 97 ? 3.193 -20.078 -0.881 1 97.62 97 LEU A CA 1
ATOM 783 C C . LEU A 1 97 ? 3.535 -21.219 0.058 1 97.62 97 LEU A C 1
ATOM 785 O O . LEU A 1 97 ? 2.68 -22.062 0.356 1 97.62 97 LEU A O 1
ATOM 789 N N . LYS A 1 98 ? 4.719 -21.25 0.519 1 95.12 98 LYS A N 1
ATOM 790 C CA . LYS A 1 98 ? 5.137 -22.312 1.421 1 95.12 98 LYS A CA 1
ATOM 791 C C . LYS A 1 98 ? 4.445 -22.203 2.775 1 95.12 98 LYS A C 1
ATOM 793 O O . LYS A 1 98 ? 4.309 -21.094 3.311 1 95.12 98 LYS A O 1
ATOM 798 N N . THR A 1 99 ? 3.988 -23.328 3.246 1 91.44 99 THR A N 1
ATOM 799 C CA . THR A 1 99 ? 3.439 -23.453 4.59 1 91.44 99 THR A CA 1
ATOM 800 C C . THR A 1 99 ? 4.145 -24.562 5.359 1 91.44 99 THR A C 1
ATOM 802 O O . THR A 1 99 ? 4.887 -25.359 4.773 1 91.44 99 THR A O 1
ATOM 805 N N . PRO A 1 100 ? 3.99 -24.609 6.66 1 90.38 100 PRO A N 1
ATOM 806 C CA . PRO A 1 100 ? 4.605 -25.688 7.426 1 90.38 100 PRO A CA 1
ATOM 807 C C . PRO A 1 100 ? 4.184 -27.078 6.93 1 90.38 100 PRO A C 1
ATOM 809 O O . PRO A 1 100 ? 4.961 -28.031 7.008 1 90.38 100 PRO A O 1
ATOM 812 N N . SER A 1 101 ? 3.018 -27.234 6.41 1 91.12 101 SER A N 1
ATOM 813 C CA . SER A 1 101 ? 2.482 -28.516 5.969 1 91.12 101 SER A CA 1
ATOM 814 C C . SER A 1 101 ? 2.703 -28.719 4.477 1 91.12 101 SER A C 1
ATOM 816 O O . SER A 1 101 ? 2.17 -29.672 3.889 1 91.12 101 SER A O 1
ATOM 818 N N . GLY A 1 102 ? 3.42 -27.828 3.811 1 89.31 102 GLY A N 1
ATOM 819 C CA . GLY A 1 102 ? 3.637 -27.906 2.373 1 89.31 102 GLY A CA 1
ATOM 820 C C . GLY A 1 102 ? 3.104 -26.688 1.631 1 89.31 102 GLY A C 1
ATOM 821 O O . GLY A 1 102 ? 2.635 -25.734 2.25 1 89.31 102 GLY A O 1
ATOM 822 N N . PRO A 1 103 ? 3.271 -26.797 0.314 1 87.69 103 PRO A N 1
ATOM 823 C CA . PRO A 1 103 ? 2.77 -25.656 -0.466 1 87.69 103 PRO A CA 1
ATOM 824 C C . PRO A 1 103 ? 1.257 -25.484 -0.347 1 87.69 103 PRO A C 1
ATOM 826 O O . PRO A 1 103 ? 0.517 -26.469 -0.356 1 87.69 103 PRO A O 1
ATOM 829 N N . ALA A 1 104 ? 0.862 -24.25 -0.219 1 90.06 104 ALA A N 1
ATOM 830 C CA . ALA A 1 104 ? -0.559 -23.938 -0.094 1 90.06 104 ALA A CA 1
ATOM 831 C C . ALA A 1 104 ? -1.321 -24.344 -1.354 1 90.06 104 ALA A C 1
ATOM 833 O O . ALA A 1 104 ? -2.51 -24.656 -1.289 1 90.06 104 ALA A O 1
ATOM 834 N N . MET A 1 105 ? -0.622 -24.266 -2.51 1 96.06 105 MET A N 1
ATOM 835 C CA . MET A 1 105 ? -1.204 -24.609 -3.805 1 96.06 105 MET A CA 1
ATOM 836 C C . MET A 1 105 ? -0.13 -24.672 -4.887 1 96.06 105 MET A C 1
ATOM 838 O O . MET A 1 105 ? 1.038 -24.375 -4.625 1 96.06 105 MET A O 1
ATOM 842 N N . ASP A 1 106 ? -0.516 -25.109 -6.043 1 97.12 106 ASP A N 1
ATOM 843 C CA . ASP A 1 106 ? 0.359 -25.094 -7.211 1 97.12 106 ASP A CA 1
ATOM 844 C C . ASP A 1 106 ? 0.671 -23.656 -7.641 1 97.12 106 ASP A C 1
ATOM 846 O O . ASP A 1 106 ? -0.237 -22.891 -7.957 1 97.12 106 ASP A O 1
ATOM 850 N N . PRO A 1 107 ? 1.948 -23.328 -7.688 1 97.94 107 PRO A N 1
ATOM 851 C CA . PRO A 1 107 ? 2.324 -21.953 -8.016 1 97.94 107 PRO A CA 1
ATOM 852 C C . PRO A 1 107 ? 1.818 -21.516 -9.391 1 97.94 107 PRO A C 1
ATOM 854 O O . PRO A 1 107 ? 1.415 -20.359 -9.562 1 97.94 107 PRO A O 1
ATOM 857 N N . GLU A 1 108 ? 1.879 -22.375 -10.359 1 97.56 108 GLU A N 1
ATOM 858 C CA . GLU A 1 108 ? 1.411 -22 -11.688 1 97.56 108 GLU A CA 1
ATOM 859 C C . GLU A 1 108 ? -0.093 -21.734 -11.695 1 97.56 108 GLU A C 1
ATOM 861 O O . GLU A 1 108 ? -0.568 -20.828 -12.375 1 97.56 108 GLU A O 1
ATOM 866 N N . ALA A 1 109 ? -0.828 -22.562 -10.977 1 97.56 109 ALA A N 1
ATOM 867 C CA . ALA A 1 109 ? -2.264 -22.328 -10.836 1 97.56 109 ALA A CA 1
ATOM 868 C C . ALA A 1 109 ? -2.543 -20.984 -10.18 1 97.56 109 ALA A C 1
ATOM 870 O O . ALA A 1 109 ? -3.443 -20.25 -10.609 1 97.56 109 ALA A O 1
ATOM 871 N N . ALA A 1 110 ? -1.787 -20.656 -9.18 1 98.38 110 ALA A N 1
ATOM 872 C CA . ALA A 1 110 ? -1.921 -19.375 -8.508 1 98.38 110 ALA A CA 1
ATOM 873 C C . ALA A 1 110 ? -1.676 -18.219 -9.477 1 98.38 110 ALA A C 1
ATOM 875 O O . ALA A 1 110 ? -2.453 -17.266 -9.523 1 98.38 110 ALA A O 1
ATOM 876 N N . VAL A 1 111 ? -0.623 -18.344 -10.258 1 98.38 111 VAL A N 1
ATOM 877 C CA . VAL A 1 111 ? -0.238 -17.281 -11.188 1 98.38 111 VAL A CA 1
ATOM 878 C C . VAL A 1 111 ? -1.327 -17.094 -12.242 1 98.38 111 VAL A C 1
ATOM 880 O O . VAL A 1 111 ? -1.772 -15.977 -12.492 1 98.38 111 VAL A O 1
ATOM 883 N N . LYS A 1 112 ? -1.768 -18.141 -12.812 1 98.06 112 LYS A N 1
ATOM 884 C CA . LYS A 1 112 ? -2.791 -18.062 -13.852 1 98.06 112 LYS A CA 1
ATOM 885 C C . LYS A 1 112 ? -4.078 -17.453 -13.312 1 98.06 112 LYS A C 1
ATOM 887 O O . LYS A 1 112 ? -4.703 -16.625 -13.977 1 98.06 112 LYS A O 1
ATOM 892 N N . ALA A 1 113 ? -4.484 -17.859 -12.109 1 98.38 113 ALA A N 1
ATOM 893 C CA . ALA A 1 113 ? -5.691 -17.328 -11.492 1 98.38 113 ALA A CA 1
ATOM 894 C C . ALA A 1 113 ? -5.566 -15.82 -11.258 1 98.38 113 ALA A C 1
ATOM 896 O O . ALA A 1 113 ? -6.461 -15.047 -11.625 1 98.38 113 ALA A O 1
ATOM 897 N N . VAL A 1 114 ? -4.465 -15.375 -10.711 1 98.75 114 VAL A N 1
ATOM 898 C CA . VAL A 1 114 ? -4.273 -13.977 -10.359 1 98.75 114 VAL A CA 1
ATOM 899 C C . VAL A 1 114 ? -4.098 -13.141 -11.625 1 98.75 114 VAL A C 1
ATOM 901 O O . VAL A 1 114 ? -4.629 -12.031 -11.727 1 98.75 114 VAL A O 1
ATOM 904 N N . PHE A 1 115 ? -3.354 -13.664 -12.617 1 98.38 115 PHE A N 1
ATOM 905 C CA . PHE A 1 115 ? -3.203 -12.945 -13.883 1 98.38 115 PHE A CA 1
ATOM 906 C C . PHE A 1 115 ? -4.555 -12.758 -14.555 1 98.38 115 PHE A C 1
ATOM 908 O O . PHE A 1 115 ? -4.836 -11.688 -15.102 1 98.38 115 PHE A O 1
ATOM 915 N N . LYS A 1 116 ? -5.355 -13.773 -14.523 1 97.94 116 LYS A N 1
ATOM 916 C CA . LYS A 1 116 ? -6.691 -13.656 -15.102 1 97.94 116 LYS A CA 1
ATOM 917 C C . LYS A 1 116 ? -7.504 -12.578 -14.406 1 97.94 116 LYS A C 1
ATOM 919 O O . LYS A 1 116 ? -8.133 -11.742 -15.062 1 97.94 116 LYS A O 1
ATOM 924 N N . VAL A 1 117 ? -7.496 -12.578 -13.133 1 98.44 117 VAL A N 1
ATOM 925 C CA . VAL A 1 117 ? -8.258 -11.602 -12.359 1 98.44 117 VAL A CA 1
ATOM 926 C C . VAL A 1 117 ? -7.684 -10.203 -12.586 1 98.44 117 VAL A C 1
ATOM 928 O O . VAL A 1 117 ? -8.43 -9.234 -12.703 1 98.44 117 VAL A O 1
ATOM 931 N N . LEU A 1 118 ? -6.328 -10.062 -12.641 1 98.38 118 LEU A N 1
ATOM 932 C CA . LEU A 1 118 ? -5.719 -8.789 -13.008 1 98.38 118 LEU A CA 1
ATOM 933 C C . LEU A 1 118 ? -6.254 -8.297 -14.344 1 98.38 118 LEU A C 1
ATOM 935 O O . LEU A 1 118 ? -6.602 -7.121 -14.484 1 98.38 118 LEU A O 1
ATOM 939 N N . GLY A 1 119 ? -6.336 -9.164 -15.258 1 96.94 119 GLY A N 1
ATOM 940 C CA . GLY A 1 119 ? -6.848 -8.82 -16.578 1 96.94 119 GLY A CA 1
ATOM 941 C C . GLY A 1 119 ? -8.281 -8.328 -16.547 1 96.94 119 GLY A C 1
ATOM 942 O O . GLY A 1 119 ? -8.688 -7.527 -17.406 1 96.94 119 GLY A O 1
ATOM 943 N N . GLN A 1 120 ? -9.062 -8.75 -15.586 1 96.62 120 GLN A N 1
ATOM 944 C CA . GLN A 1 120 ? -10.469 -8.383 -15.453 1 96.62 120 GLN A CA 1
ATOM 945 C C . GLN A 1 120 ? -10.625 -7.07 -14.688 1 96.62 120 GLN A C 1
ATOM 947 O O . GLN A 1 120 ? -11.562 -6.309 -14.93 1 96.62 120 GLN A O 1
ATOM 952 N N . LYS A 1 121 ? -9.719 -6.855 -13.758 1 97.5 121 LYS A N 1
ATOM 953 C CA . LYS A 1 121 ? -9.961 -5.809 -12.773 1 97.5 121 LYS A CA 1
ATOM 954 C C . LYS A 1 121 ? -9.117 -4.574 -13.055 1 97.5 121 LYS A C 1
ATOM 956 O O . LYS A 1 121 ? -9.438 -3.477 -12.594 1 97.5 121 LYS A O 1
ATOM 961 N N . VAL A 1 122 ? -8.047 -4.727 -13.789 1 97.62 122 VAL A N 1
ATOM 962 C CA . VAL A 1 122 ? -7.141 -3.635 -14.141 1 97.62 122 VAL A CA 1
ATOM 963 C C . VAL A 1 122 ? -7.402 -3.188 -15.578 1 97.62 122 VAL A C 1
ATOM 965 O O . VAL A 1 122 ? -7.766 -4 -16.422 1 97.62 122 VAL A O 1
ATOM 968 N N . VAL A 1 123 ? -7.242 -1.967 -15.797 1 96.38 123 VAL A N 1
ATOM 969 C CA . VAL A 1 123 ? -7.508 -1.422 -17.125 1 96.38 123 VAL A CA 1
ATOM 970 C C . VAL A 1 123 ? -6.594 -2.086 -18.156 1 96.38 123 VAL A C 1
ATOM 972 O O . VAL A 1 123 ? -5.418 -2.34 -17.875 1 96.38 123 VAL A O 1
ATOM 975 N N . GLU A 1 124 ? -7.129 -2.254 -19.312 1 94.38 124 GLU A N 1
ATOM 976 C CA . GLU A 1 124 ? -6.469 -3.018 -20.359 1 94.38 124 GLU A CA 1
ATOM 977 C C . GLU A 1 124 ? -5.113 -2.412 -20.719 1 94.38 124 GLU A C 1
ATOM 979 O O . GLU A 1 124 ? -4.137 -3.139 -20.922 1 94.38 124 GLU A O 1
ATOM 984 N N . GLY A 1 125 ? -5.039 -1.1 -20.844 1 96 125 GLY A N 1
ATOM 985 C CA . GLY A 1 125 ? -3.787 -0.444 -21.172 1 96 125 GLY A CA 1
ATOM 986 C C . GLY A 1 125 ? -2.668 -0.764 -20.203 1 96 125 GLY A C 1
ATOM 987 O O . GLY A 1 125 ? -1.528 -0.991 -20.609 1 96 125 GLY A O 1
ATOM 988 N N . GLU A 1 126 ? -3.016 -0.805 -18.906 1 96.44 126 GLU A N 1
ATOM 989 C CA . GLU A 1 126 ? -2.012 -1.125 -17.891 1 96.44 126 GLU A CA 1
ATOM 990 C C . GLU A 1 126 ? -1.575 -2.584 -17.984 1 96.44 126 GLU A C 1
ATOM 992 O O . GLU A 1 126 ? -0.393 -2.896 -17.828 1 96.44 126 GLU A O 1
ATOM 997 N N . ILE A 1 127 ? -2.5 -3.496 -18.219 1 96.38 127 ILE A N 1
ATOM 998 C CA . ILE A 1 127 ? -2.174 -4.91 -18.344 1 96.38 127 ILE A CA 1
ATOM 999 C C . ILE A 1 127 ? -1.258 -5.121 -19.547 1 96.38 127 ILE A C 1
ATOM 1001 O O . ILE A 1 127 ? -0.283 -5.871 -19.469 1 96.38 127 ILE A O 1
ATOM 1005 N N . GLU A 1 128 ? -1.552 -4.465 -20.625 1 95.94 128 GLU A N 1
ATOM 1006 C CA . GLU A 1 128 ? -0.707 -4.562 -21.812 1 95.94 128 GLU A CA 1
ATOM 1007 C C . GLU A 1 128 ? 0.702 -4.047 -21.531 1 95.94 128 GLU A C 1
ATOM 1009 O O . GLU A 1 128 ? 1.685 -4.629 -21.984 1 95.94 128 GLU A O 1
ATOM 1014 N N . ASP A 1 129 ? 0.777 -2.969 -20.812 1 96.56 129 ASP A N 1
ATOM 1015 C CA . ASP A 1 129 ? 2.078 -2.424 -20.438 1 96.56 129 ASP A CA 1
ATOM 1016 C C . ASP A 1 129 ? 2.885 -3.436 -19.625 1 96.56 129 ASP A C 1
ATOM 1018 O O . ASP A 1 129 ? 4.078 -3.631 -19.875 1 96.56 129 ASP A O 1
ATOM 1022 N N . VAL A 1 130 ? 2.236 -4.066 -18.672 1 96.88 130 VAL A N 1
ATOM 1023 C CA . VAL A 1 130 ? 2.9 -5.059 -17.828 1 96.88 130 VAL A CA 1
ATOM 1024 C C . VAL A 1 130 ? 3.33 -6.25 -18.688 1 96.88 130 VAL A C 1
ATOM 1026 O O . VAL A 1 130 ? 4.469 -6.715 -18.578 1 96.88 130 VAL A O 1
ATOM 1029 N N . ARG A 1 131 ? 2.473 -6.695 -19.531 1 95.19 131 ARG A N 1
ATOM 1030 C CA . ARG A 1 131 ? 2.756 -7.852 -20.375 1 95.19 131 ARG A CA 1
ATOM 1031 C C . ARG A 1 131 ? 3.953 -7.586 -21.297 1 95.19 131 ARG A C 1
ATOM 1033 O O . ARG A 1 131 ? 4.781 -8.469 -21.5 1 95.19 131 ARG A O 1
ATOM 1040 N N . ARG A 1 132 ? 4.078 -6.422 -21.766 1 94.62 132 ARG A N 1
ATOM 1041 C CA . ARG A 1 132 ? 5.156 -6.055 -22.672 1 94.62 132 ARG A CA 1
ATOM 1042 C C . ARG A 1 132 ? 6.512 -6.133 -21.984 1 94.62 132 ARG A C 1
ATOM 1044 O O . ARG A 1 132 ? 7.539 -6.332 -22.625 1 94.62 132 ARG A O 1
ATOM 1051 N N . LEU A 1 133 ? 6.492 -5.988 -20.703 1 94.19 133 LEU A N 1
ATOM 1052 C CA . LEU A 1 133 ? 7.738 -5.977 -19.938 1 94.19 133 LEU A CA 1
ATOM 1053 C C . LEU A 1 133 ? 8.148 -7.391 -19.547 1 94.19 133 LEU A C 1
ATOM 1055 O O . LEU A 1 133 ? 9.273 -7.613 -19.094 1 94.19 133 LEU A O 1
ATOM 1059 N N . LEU A 1 134 ? 7.25 -8.359 -19.734 1 93.44 134 LEU A N 1
ATOM 1060 C CA . LEU A 1 134 ? 7.508 -9.727 -19.312 1 93.44 134 LEU A CA 1
ATOM 1061 C C . LEU A 1 134 ? 8.086 -10.555 -20.453 1 93.44 134 LEU A C 1
ATOM 1063 O O . LEU A 1 134 ? 7.73 -10.344 -21.625 1 93.44 134 LEU A O 1
ATOM 1067 N N . PRO A 1 135 ? 9 -11.469 -20.109 1 92.81 135 PRO A N 1
ATOM 1068 C CA . PRO A 1 135 ? 9.445 -12.422 -21.125 1 92.81 135 PRO A CA 1
ATOM 1069 C C . PRO A 1 135 ? 8.297 -13.273 -21.688 1 92.81 135 PRO A C 1
ATOM 1071 O O . PRO A 1 135 ? 7.27 -13.43 -21.016 1 92.81 135 PRO A O 1
ATOM 1074 N N . LYS A 1 136 ? 8.508 -13.805 -22.844 1 92 136 LYS A N 1
ATOM 1075 C CA . LYS A 1 136 ? 7.484 -14.547 -23.562 1 92 136 LYS A CA 1
ATOM 1076 C C . LYS A 1 136 ? 6.895 -15.656 -22.703 1 92 136 LYS A C 1
ATOM 1078 O O . LYS A 1 136 ? 5.68 -15.859 -22.688 1 92 136 LYS A O 1
ATOM 1083 N N . GLU A 1 137 ? 7.719 -16.312 -21.969 1 93.44 137 GLU A N 1
ATOM 1084 C CA . GLU A 1 137 ? 7.273 -17.453 -21.172 1 93.44 137 GLU A CA 1
ATOM 1085 C C . GLU A 1 137 ? 6.273 -17.031 -20.109 1 93.44 137 GLU A C 1
ATOM 1087 O O . GLU A 1 137 ? 5.352 -17.766 -19.781 1 93.44 137 GLU A O 1
ATOM 1092 N N . LEU A 1 138 ? 6.43 -15.852 -19.594 1 93.81 138 LEU A N 1
ATOM 1093 C CA . LEU A 1 138 ? 5.523 -15.344 -18.562 1 93.81 138 LEU A CA 1
ATOM 1094 C C . LEU A 1 138 ? 4.25 -14.789 -19.188 1 93.81 138 LEU A C 1
ATOM 1096 O O . LEU A 1 138 ? 3.172 -14.883 -18.609 1 93.81 138 LEU A O 1
ATOM 1100 N N . ARG A 1 139 ? 4.402 -14.219 -20.375 1 94.19 139 ARG A N 1
ATOM 1101 C CA . ARG A 1 139 ? 3.238 -13.703 -21.078 1 94.19 139 ARG A CA 1
ATOM 1102 C C . ARG A 1 139 ? 2.244 -14.82 -21.391 1 94.19 139 ARG A C 1
ATOM 1104 O O . ARG A 1 139 ? 1.031 -14.594 -21.375 1 94.19 139 ARG A O 1
ATOM 1111 N N . GLU A 1 140 ? 2.775 -15.961 -21.562 1 92.88 140 GLU A N 1
ATOM 1112 C CA . GLU A 1 140 ? 1.952 -17.109 -21.922 1 92.88 140 GLU A CA 1
ATOM 1113 C C . GLU A 1 140 ? 1.119 -17.594 -20.734 1 92.88 140 GLU A C 1
ATOM 1115 O O . GLU A 1 140 ? 0.169 -18.359 -20.906 1 92.88 140 GLU A O 1
ATOM 1120 N N . LEU A 1 141 ? 1.427 -17.109 -19.562 1 93.94 141 LEU A N 1
ATOM 1121 C CA . LEU A 1 141 ? 0.67 -17.469 -18.375 1 93.94 141 LEU A CA 1
ATOM 1122 C C . LEU A 1 141 ? -0.615 -16.656 -18.266 1 93.94 141 LEU A C 1
ATOM 1124 O O . LEU A 1 141 ? -1.51 -17 -17.484 1 93.94 141 LEU A O 1
ATOM 1128 N N . TRP A 1 142 ? -0.671 -15.539 -19.016 1 92.5 142 TRP A N 1
ATOM 1129 C CA . TRP A 1 142 ? -1.895 -14.75 -19.062 1 92.5 142 TRP A CA 1
ATOM 1130 C C . TRP A 1 142 ? -2.953 -15.438 -19.922 1 92.5 142 TRP A C 1
ATOM 1132 O O . TRP A 1 142 ? -2.627 -16.109 -20.906 1 92.5 142 TRP A O 1
ATOM 1142 N N . PRO A 1 143 ? -4.199 -15.398 -19.469 1 81.81 143 PRO A N 1
ATOM 1143 C CA . PRO A 1 143 ? -5.23 -16.016 -20.312 1 81.81 143 PRO A CA 1
ATOM 1144 C C . PRO A 1 143 ? -5.309 -15.406 -21.703 1 81.81 143 PRO A C 1
ATOM 1146 O O . PRO A 1 143 ? -4.992 -14.227 -21.875 1 81.81 143 PRO A O 1
ATOM 1149 N N . GLU A 1 144 ? -5.391 -16.219 -22.75 1 66 144 GLU A N 1
ATOM 1150 C CA . GLU A 1 144 ? -5.594 -15.758 -24.125 1 66 144 GLU A CA 1
ATOM 1151 C C . GLU A 1 144 ? -6.852 -14.898 -24.219 1 66 144 GLU A C 1
ATOM 1153 O O . GLU A 1 144 ? -7.852 -15.164 -23.562 1 66 144 GLU A O 1
ATOM 1158 N N . GLY A 1 145 ? -6.68 -13.531 -24.297 1 48.59 145 GLY A N 1
ATOM 1159 C CA . GLY A 1 145 ? -7.863 -12.742 -24.594 1 48.59 145 GLY A CA 1
ATOM 1160 C C . GLY A 1 145 ? -8.875 -13.469 -25.453 1 48.59 145 GLY A C 1
ATOM 1161 O O . GLY A 1 145 ? -8.531 -14.43 -26.141 1 48.59 145 GLY A O 1
ATOM 1162 N N . MET B 1 1 ? -14.227 -15.531 14.656 1 47.16 1 MET B N 1
ATOM 1163 C CA . MET B 1 1 ? -14.773 -15.359 13.312 1 47.16 1 MET B CA 1
ATOM 1164 C C . MET B 1 1 ? -14.438 -13.977 12.758 1 47.16 1 MET B C 1
ATOM 1166 O O . MET B 1 1 ? -14.438 -12.992 13.5 1 47.16 1 MET B O 1
ATOM 1170 N N . SER B 1 2 ? -13.664 -13.859 11.648 1 66 2 SER B N 1
ATOM 1171 C CA . SER B 1 2 ? -13.148 -12.586 11.156 1 66 2 SER B CA 1
ATOM 1172 C C . SER B 1 2 ? -14.281 -11.672 10.703 1 66 2 SER B C 1
ATOM 1174 O O . SER B 1 2 ? -15.18 -12.102 9.969 1 66 2 SER B O 1
ATOM 1176 N N . ALA B 1 3 ? -14.422 -10.648 11.336 1 68.88 3 ALA B N 1
ATOM 1177 C CA . ALA B 1 3 ? -15.414 -9.641 10.969 1 68.88 3 ALA B CA 1
ATOM 1178 C C . ALA B 1 3 ? -15.344 -9.312 9.477 1 68.88 3 ALA B C 1
ATOM 1180 O O . ALA B 1 3 ? -16.359 -9 8.859 1 68.88 3 ALA B O 1
ATOM 1181 N N . THR B 1 4 ? -14.148 -9.523 9.023 1 79.38 4 THR B N 1
ATOM 1182 C CA . THR B 1 4 ? -13.914 -9.164 7.629 1 79.38 4 THR B CA 1
ATOM 1183 C C . THR B 1 4 ? -13.797 -10.414 6.762 1 79.38 4 THR B C 1
ATOM 1185 O O . THR B 1 4 ? -13.742 -10.328 5.535 1 79.38 4 THR B O 1
ATOM 1188 N N . GLY B 1 5 ? -13.734 -11.57 7.371 1 83.75 5 GLY B N 1
ATOM 1189 C CA . GLY B 1 5 ? -13.594 -12.812 6.625 1 83.75 5 GLY B CA 1
ATOM 1190 C C . GLY B 1 5 ? -12.18 -13.367 6.652 1 83.75 5 GLY B C 1
ATOM 1191 O O . GLY B 1 5 ? -11.969 -14.562 6.438 1 83.75 5 GLY B O 1
ATOM 1192 N N . LEU B 1 6 ? -11.164 -12.523 6.863 1 93.69 6 LEU B N 1
ATOM 1193 C CA . LEU B 1 6 ? -9.766 -12.906 7.027 1 93.69 6 LEU B CA 1
ATOM 1194 C C . LEU B 1 6 ? -9.148 -12.211 8.234 1 93.69 6 LEU B C 1
ATOM 1196 O O . LEU B 1 6 ? -9.266 -10.992 8.383 1 93.69 6 LEU B O 1
ATOM 1200 N N . GLU B 1 7 ? -8.414 -12.922 9.023 1 94.62 7 GLU B N 1
ATOM 1201 C CA . GLU B 1 7 ? -7.816 -12.398 10.242 1 94.62 7 GLU B CA 1
ATOM 1202 C C . GLU B 1 7 ? -6.84 -11.266 9.93 1 94.62 7 GLU B C 1
ATOM 1204 O O . GLU B 1 7 ? -6.73 -10.305 10.695 1 94.62 7 GLU B O 1
ATOM 1209 N N . VAL B 1 8 ? -6.109 -11.367 8.852 1 95.88 8 VAL B N 1
ATOM 1210 C CA . VAL B 1 8 ? -5.117 -10.359 8.492 1 95.88 8 VAL B CA 1
ATOM 1211 C C . VAL B 1 8 ? -5.809 -9.023 8.219 1 95.88 8 VAL B C 1
ATOM 1213 O O . VAL B 1 8 ? -5.25 -7.961 8.516 1 95.88 8 VAL B O 1
ATOM 1216 N N . PHE B 1 9 ? -7.055 -9.016 7.727 1 96.81 9 PHE B N 1
ATOM 1217 C CA . PHE B 1 9 ? -7.793 -7.781 7.48 1 96.81 9 PHE B CA 1
ATOM 1218 C C . PHE B 1 9 ? -8.312 -7.191 8.789 1 96.81 9 PHE B C 1
ATOM 1220 O O . PHE B 1 9 ? -8.312 -5.973 8.969 1 96.81 9 PHE B O 1
ATOM 1227 N N . ASP B 1 10 ? -8.734 -8.062 9.703 1 95.88 10 ASP B N 1
ATOM 1228 C CA . ASP B 1 10 ? -9.141 -7.59 11.023 1 95.88 10 ASP B CA 1
ATOM 1229 C C . ASP B 1 10 ? -7.988 -6.891 11.742 1 95.88 10 ASP B C 1
ATOM 1231 O O . ASP B 1 10 ? -8.172 -5.828 12.336 1 95.88 10 ASP B O 1
ATOM 1235 N N . THR B 1 11 ? -6.859 -7.527 11.625 1 97.06 11 THR B N 1
ATOM 1236 C CA . THR B 1 11 ? -5.676 -7.02 12.312 1 97.06 11 THR B CA 1
ATOM 1237 C C . THR B 1 11 ? -5.266 -5.664 11.742 1 97.06 11 THR B C 1
ATOM 1239 O O . THR B 1 11 ? -4.977 -4.734 12.5 1 97.06 11 THR B O 1
ATOM 1242 N N . THR B 1 12 ? -5.301 -5.543 10.414 1 97.69 12 THR B N 1
ATOM 1243 C CA . THR B 1 12 ? -4.855 -4.273 9.844 1 97.69 12 THR B CA 1
ATOM 1244 C C . THR B 1 12 ? -5.887 -3.178 10.094 1 97.69 12 THR B C 1
ATOM 1246 O O . THR B 1 12 ? -5.531 -2.012 10.266 1 97.69 12 THR B O 1
ATOM 1249 N N . LEU B 1 13 ? -7.113 -3.52 10.148 1 96.88 13 LEU B N 1
ATOM 1250 C CA . LEU B 1 13 ? -8.141 -2.543 10.5 1 96.88 13 LEU B CA 1
ATOM 1251 C C . LEU B 1 13 ? -7.953 -2.045 11.93 1 96.88 13 LEU B C 1
ATOM 1253 O O . LEU B 1 13 ? -8.023 -0.841 12.188 1 96.88 13 LEU B O 1
ATOM 1257 N N . HIS B 1 14 ? -7.688 -2.953 12.812 1 96.5 14 HIS B N 1
ATOM 1258 C CA . HIS B 1 14 ? -7.465 -2.592 14.203 1 96.5 14 HIS B CA 1
ATOM 1259 C C . HIS B 1 14 ? -6.242 -1.688 14.352 1 96.5 14 HIS B C 1
ATOM 1261 O O . HIS B 1 14 ? -6.305 -0.66 15.031 1 96.5 14 HIS B O 1
ATOM 1267 N N . LYS B 1 15 ? -5.156 -2.086 13.734 1 98.19 15 LYS B N 1
ATOM 1268 C CA . LYS B 1 15 ? -3.945 -1.272 13.781 1 98.19 15 LYS B CA 1
ATOM 1269 C C . LYS B 1 15 ? -4.199 0.119 13.203 1 98.19 15 LYS B C 1
ATOM 1271 O O . LYS B 1 15 ? -3.748 1.119 13.766 1 98.19 15 LYS B O 1
ATOM 1276 N N . THR B 1 16 ? -4.898 0.16 12.086 1 98.38 16 THR B N 1
ATOM 1277 C CA . THR B 1 16 ? -5.195 1.441 11.453 1 98.38 16 THR B CA 1
ATOM 1278 C C . THR B 1 16 ? -6.047 2.312 12.375 1 98.38 16 THR B C 1
ATOM 1280 O O . THR B 1 16 ? -5.809 3.516 12.492 1 98.38 16 THR B O 1
ATOM 1283 N N . HIS B 1 17 ? -6.934 1.697 13.102 1 97.44 17 HIS B N 1
ATOM 1284 C CA . HIS B 1 17 ? -7.766 2.441 14.039 1 97.44 17 HIS B CA 1
ATOM 1285 C C . HIS B 1 17 ? -6.938 3 15.188 1 97.44 17 HIS B C 1
ATOM 1287 O O . HIS B 1 17 ? -7.203 4.105 15.672 1 97.44 17 HIS B O 1
ATOM 1293 N N . THR B 1 18 ? -5.984 2.256 15.586 1 98.25 18 THR B N 1
ATOM 1294 C CA . THR B 1 18 ? -5.105 2.74 16.641 1 98.25 18 THR B CA 1
ATOM 1295 C C . THR B 1 18 ? -4.316 3.961 16.172 1 98.25 18 THR B C 1
ATOM 1297 O O . THR B 1 18 ? -4.125 4.91 16.938 1 98.25 18 THR B O 1
ATOM 1300 N N . TRP B 1 19 ? -3.898 3.953 14.914 1 98.75 19 TRP B N 1
ATOM 1301 C CA . TRP B 1 19 ? -3.219 5.109 14.344 1 98.75 19 TRP B CA 1
ATOM 1302 C C . TRP B 1 19 ? -4.152 6.316 14.281 1 98.75 19 TRP B C 1
ATOM 1304 O O . TRP B 1 19 ? -3.777 7.414 14.695 1 98.75 19 TRP B O 1
ATOM 1314 N N . LEU B 1 20 ? -5.332 6.074 13.805 1 98.69 20 LEU B N 1
ATOM 1315 C CA . LEU B 1 20 ? -6.277 7.172 13.648 1 98.69 20 LEU B CA 1
ATOM 1316 C C . LEU B 1 20 ? -6.691 7.734 15 1 98.69 20 LEU B C 1
ATOM 1318 O O . LEU B 1 20 ? -6.844 8.953 15.156 1 98.69 20 LEU B O 1
ATOM 1322 N N . LYS B 1 21 ? -6.863 6.871 15.969 1 98.44 21 LYS B N 1
ATOM 1323 C CA . LYS B 1 21 ? -7.191 7.324 17.312 1 98.44 21 LYS B CA 1
ATOM 1324 C C . LYS B 1 21 ? -6.086 8.219 17.875 1 98.44 21 LYS B C 1
ATOM 1326 O O . LYS B 1 21 ? -6.367 9.242 18.5 1 98.44 21 LYS B O 1
ATOM 1331 N N . ALA B 1 22 ? -4.863 7.852 17.672 1 98.62 22 ALA B N 1
ATOM 1332 C CA . ALA B 1 22 ? -3.734 8.656 18.141 1 98.62 22 ALA B CA 1
ATOM 1333 C C . ALA B 1 22 ? -3.717 10.016 17.438 1 98.62 22 ALA B C 1
ATOM 1335 O O . ALA B 1 22 ? -3.471 11.047 18.078 1 98.62 22 ALA B O 1
ATOM 1336 N N . ILE B 1 23 ? -3.998 10.031 16.172 1 98.69 23 ILE B N 1
ATOM 1337 C CA . ILE B 1 23 ? -4.016 11.273 15.414 1 98.69 23 ILE B CA 1
ATOM 1338 C C . ILE B 1 23 ? -5.176 12.148 15.891 1 98.69 23 ILE B C 1
ATOM 1340 O O . ILE B 1 23 ? -5.031 13.367 16.016 1 98.69 23 ILE B O 1
ATOM 1344 N N . MET B 1 24 ? -6.312 11.5 16.125 1 98.56 24 MET B N 1
ATOM 1345 C CA . MET B 1 24 ? -7.457 12.227 16.672 1 98.56 24 MET B CA 1
ATOM 1346 C C . MET B 1 24 ? -7.09 12.906 17.984 1 98.56 24 MET B C 1
ATOM 1348 O O . MET B 1 24 ? -7.434 14.07 18.203 1 98.56 24 MET B O 1
ATOM 1352 N N . GLN B 1 25 ? -6.406 12.227 18.828 1 98.44 25 GLN B N 1
ATOM 1353 C CA . GLN B 1 25 ? -5.984 12.766 20.109 1 98.44 25 GLN B CA 1
ATOM 1354 C C . GLN B 1 25 ? -5.055 13.969 19.922 1 98.44 25 GLN B C 1
ATOM 1356 O O . GLN B 1 25 ? -5.227 14.992 20.578 1 98.44 25 GLN B O 1
ATOM 1361 N N . GLU B 1 26 ? -4.141 13.836 19.031 1 97.81 26 GLU B N 1
ATOM 1362 C CA . GLU B 1 26 ? -3.188 14.914 18.797 1 97.81 26 GLU B CA 1
ATOM 1363 C C . GLU B 1 26 ? -3.871 16.141 18.188 1 97.81 26 GLU B C 1
ATOM 1365 O O . GLU B 1 26 ? -3.496 17.281 18.484 1 97.81 26 GLU B O 1
ATOM 1370 N N . LEU B 1 27 ? -4.859 15.875 17.359 1 97.81 27 LEU B N 1
ATOM 1371 C CA . LEU B 1 27 ? -5.562 16.953 16.688 1 97.81 27 LEU B CA 1
ATOM 1372 C C . LEU B 1 27 ? -6.652 17.547 17.578 1 97.81 27 LEU B C 1
ATOM 1374 O O . LEU B 1 27 ? -7.191 18.609 17.281 1 97.81 27 LEU B O 1
ATOM 1378 N N . GLY B 1 28 ? -7 16.859 18.656 1 97.44 28 GLY B N 1
ATOM 1379 C CA . GLY B 1 28 ? -8.086 17.297 19.516 1 97.44 28 GLY B CA 1
ATOM 1380 C C . GLY B 1 28 ? -9.445 17.203 18.859 1 97.44 28 GLY B C 1
ATOM 1381 O O . GLY B 1 28 ? -10.266 18.125 18.984 1 97.44 28 GLY B O 1
ATOM 1382 N N . THR B 1 29 ? -9.672 16.188 18.062 1 97.19 29 THR B N 1
ATOM 1383 C CA . THR B 1 29 ? -10.945 16.016 17.375 1 97.19 29 THR B CA 1
ATOM 1384 C C . THR B 1 29 ? -11.508 14.609 17.609 1 97.19 29 THR B C 1
ATOM 1386 O O . THR B 1 29 ? -10.758 13.688 17.953 1 97.19 29 THR B O 1
ATOM 1389 N N . GLU B 1 30 ? -12.789 14.453 17.5 1 95.94 30 GLU B N 1
ATOM 1390 C CA . GLU B 1 30 ? -13.445 13.148 17.578 1 95.94 30 GLU B CA 1
ATOM 1391 C C . GLU B 1 30 ? -13.844 12.656 16.188 1 95.94 30 GLU B C 1
ATOM 1393 O O . GLU B 1 30 ? -14.43 11.578 16.047 1 95.94 30 GLU B O 1
ATOM 1398 N N . ASP B 1 31 ? -13.469 13.453 15.195 1 95.75 31 ASP B N 1
ATOM 1399 C CA . ASP B 1 31 ? -13.828 13.133 13.82 1 95.75 31 ASP B CA 1
ATOM 1400 C C . ASP B 1 31 ? -12.789 12.219 13.18 1 95.75 31 ASP B C 1
ATOM 1402 O O . ASP B 1 31 ? -11.734 12.688 12.734 1 95.75 31 ASP B O 1
ATOM 1406 N N . ARG B 1 32 ? -13.133 11.016 13.008 1 96.5 32 ARG B N 1
ATOM 1407 C CA . ARG B 1 32 ? -12.203 10.023 12.469 1 96.5 32 ARG B CA 1
ATOM 1408 C C . ARG B 1 32 ? -11.859 10.328 11.016 1 96.5 32 ARG B C 1
ATOM 1410 O O . ARG B 1 32 ? -10.734 10.094 10.57 1 96.5 32 ARG B O 1
ATOM 1417 N N . HIS B 1 33 ? -12.781 10.852 10.297 1 96.06 33 HIS B N 1
ATOM 1418 C CA . HIS B 1 33 ? -12.531 11.203 8.898 1 96.06 33 HIS B CA 1
ATOM 1419 C C . HIS B 1 33 ? -11.453 12.273 8.781 1 96.06 33 HIS B C 1
ATOM 1421 O O . HIS B 1 33 ? -10.633 12.227 7.871 1 96.06 33 HIS B O 1
ATOM 1427 N N . ARG B 1 34 ? -11.453 13.195 9.664 1 96.62 34 ARG B N 1
ATOM 1428 C CA . ARG B 1 34 ? -10.422 14.234 9.672 1 96.62 34 ARG B CA 1
ATOM 1429 C C . ARG B 1 34 ? -9.047 13.641 9.938 1 96.62 34 ARG B C 1
ATOM 1431 O O . ARG B 1 34 ? -8.062 14.047 9.32 1 96.62 34 ARG B O 1
ATOM 1438 N N . ALA B 1 35 ? -8.977 12.742 10.875 1 98.25 35 ALA B N 1
ATOM 1439 C CA . ALA B 1 35 ? -7.711 12.07 11.156 1 98.25 35 ALA B CA 1
ATOM 1440 C C . ALA B 1 35 ? -7.203 11.312 9.93 1 98.25 35 ALA B C 1
ATOM 1442 O O . ALA B 1 35 ? -6.008 11.336 9.633 1 98.25 35 ALA B O 1
ATOM 1443 N N . TYR B 1 36 ? -8.125 10.703 9.242 1 98.38 36 TYR B N 1
ATOM 1444 C CA . TYR B 1 36 ? -7.785 9.992 8.016 1 98.38 36 TYR B CA 1
ATOM 1445 C C . TYR B 1 36 ? -7.238 10.945 6.965 1 98.38 36 TYR B C 1
ATOM 1447 O O . TYR B 1 36 ? -6.223 10.664 6.328 1 98.38 36 TYR B O 1
ATOM 1455 N N . MET B 1 37 ? -7.871 12.055 6.801 1 98.19 37 MET B N 1
ATOM 1456 C CA . MET B 1 37 ? -7.438 13.047 5.82 1 98.19 37 MET B CA 1
ATOM 1457 C C . MET B 1 37 ? -6.047 13.578 6.16 1 98.19 37 MET B C 1
ATOM 1459 O O . MET B 1 37 ? -5.211 13.758 5.273 1 98.19 37 MET B O 1
ATOM 1463 N N . ALA B 1 38 ? -5.836 13.82 7.441 1 98.56 38 ALA B N 1
ATOM 1464 C CA . ALA B 1 38 ? -4.527 14.289 7.887 1 98.56 38 ALA B CA 1
ATOM 1465 C C . ALA B 1 38 ? -3.443 13.258 7.574 1 98.56 38 ALA B C 1
ATOM 1467 O O . ALA B 1 38 ? -2.408 13.602 6.992 1 98.56 38 ALA B O 1
ATOM 1468 N N . 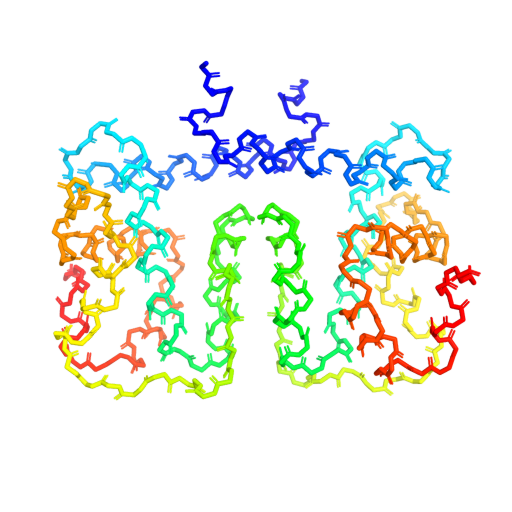LEU B 1 39 ? -3.721 12.031 7.938 1 98.81 39 LEU B N 1
ATOM 1469 C CA . LEU B 1 39 ? -2.768 10.945 7.711 1 98.81 39 LEU B CA 1
ATOM 1470 C C . LEU B 1 39 ? -2.438 10.812 6.23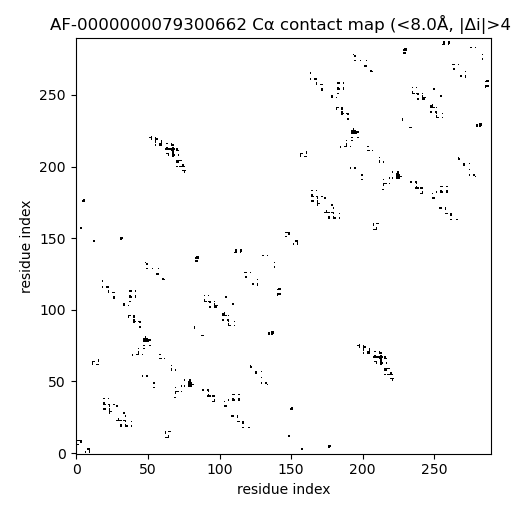 1 98.81 39 LEU B C 1
ATOM 1472 O O . LEU B 1 39 ? -1.266 10.797 5.848 1 98.81 39 LEU B O 1
ATOM 1476 N N . ARG B 1 40 ? -3.449 10.742 5.406 1 98.69 40 ARG B N 1
ATOM 1477 C CA . ARG B 1 40 ? -3.307 10.586 3.965 1 98.69 40 ARG B CA 1
ATOM 1478 C C . ARG B 1 40 ? -2.516 11.734 3.361 1 98.69 40 ARG B C 1
ATOM 1480 O O . ARG B 1 40 ? -1.554 11.516 2.623 1 98.69 40 ARG B O 1
ATOM 1487 N N . ALA B 1 41 ? -2.902 12.938 3.672 1 98.62 41 ALA B N 1
ATOM 1488 C CA . ALA B 1 41 ? -2.289 14.133 3.094 1 98.62 41 ALA B CA 1
ATOM 1489 C C . ALA B 1 41 ? -0.811 14.219 3.465 1 98.62 41 ALA B C 1
ATOM 1491 O O . ALA B 1 41 ? 0.037 14.477 2.607 1 98.62 41 ALA B O 1
ATOM 1492 N N . VAL B 1 42 ? -0.497 13.992 4.73 1 98.69 42 VAL B N 1
ATOM 1493 C CA . VAL B 1 42 ? 0.862 14.172 5.234 1 98.69 42 VAL B CA 1
ATOM 1494 C C . VAL B 1 42 ? 1.757 13.055 4.711 1 98.69 42 VAL B C 1
ATOM 1496 O O . VAL B 1 42 ? 2.895 13.297 4.305 1 98.69 42 VAL B O 1
ATOM 1499 N N . LEU B 1 43 ? 1.268 11.82 4.68 1 98.75 43 LEU B N 1
ATOM 1500 C CA . LEU B 1 43 ? 2.057 10.711 4.156 1 98.75 43 LEU B CA 1
ATOM 1501 C C . LEU B 1 43 ? 2.377 10.914 2.682 1 98.75 43 LEU B C 1
ATOM 1503 O O . LEU B 1 43 ? 3.49 10.625 2.236 1 98.75 43 LEU B O 1
ATOM 1507 N N . HIS B 1 44 ? 1.406 11.398 1.904 1 98.31 44 HIS B N 1
ATOM 1508 C CA . HIS B 1 44 ? 1.643 11.664 0.489 1 98.31 44 HIS B CA 1
ATOM 1509 C C . HIS B 1 44 ? 2.709 12.734 0.297 1 98.31 44 HIS B C 1
ATOM 1511 O O . HIS B 1 44 ? 3.615 12.57 -0.525 1 98.31 44 HIS B O 1
ATOM 1517 N N . ALA B 1 45 ? 2.586 13.797 1.043 1 97.12 45 ALA B N 1
ATOM 1518 C CA . ALA B 1 45 ? 3.553 14.883 0.927 1 97.12 45 ALA B CA 1
ATOM 1519 C C . ALA B 1 45 ? 4.949 14.43 1.341 1 97.12 45 ALA B C 1
ATOM 1521 O O . ALA B 1 45 ? 5.938 14.758 0.684 1 97.12 45 ALA B O 1
ATOM 1522 N N . LEU B 1 46 ? 5.008 13.688 2.42 1 97.25 46 LEU B N 1
ATOM 1523 C CA . LEU B 1 46 ? 6.289 13.188 2.91 1 97.25 46 LEU B CA 1
ATOM 1524 C C . LEU B 1 46 ? 6.918 12.227 1.904 1 97.25 46 LEU B C 1
ATOM 1526 O O . LEU B 1 46 ? 8.094 12.367 1.562 1 97.25 46 LEU B O 1
ATOM 1530 N N . ARG B 1 47 ? 6.145 11.305 1.409 1 97.62 47 ARG B N 1
ATOM 1531 C CA . ARG B 1 47 ? 6.578 10.32 0.422 1 97.62 47 ARG B CA 1
ATOM 1532 C C . ARG B 1 47 ? 7.191 11 -0.796 1 97.62 47 ARG B C 1
ATOM 1534 O O . ARG B 1 47 ? 8.234 10.578 -1.295 1 97.62 47 ARG B O 1
ATOM 1541 N N . ASP B 1 48 ? 6.598 12.055 -1.253 1 96.19 48 ASP B N 1
ATOM 1542 C CA . ASP B 1 48 ? 6.996 12.711 -2.496 1 96.19 48 ASP B CA 1
ATOM 1543 C C . ASP B 1 48 ? 8.312 13.461 -2.326 1 96.19 48 ASP B C 1
ATOM 1545 O O . ASP B 1 48 ? 8.922 13.883 -3.311 1 96.19 48 ASP B O 1
ATOM 1549 N N . ARG B 1 49 ? 8.812 13.477 -1.066 1 94.19 49 ARG B N 1
ATOM 1550 C CA . ARG B 1 49 ? 10.078 14.141 -0.783 1 94.19 49 ARG B CA 1
ATOM 1551 C C . ARG B 1 49 ? 11.195 13.117 -0.577 1 94.19 49 ARG B C 1
ATOM 1553 O O . ARG B 1 49 ? 12.352 13.492 -0.376 1 94.19 49 ARG B O 1
ATOM 1560 N N . LEU B 1 50 ? 10.898 11.906 -0.605 1 96.12 50 LEU B N 1
ATOM 1561 C CA . LEU B 1 50 ? 11.859 10.859 -0.295 1 96.12 50 LEU B CA 1
ATOM 1562 C C . LEU B 1 50 ? 12.328 10.156 -1.565 1 96.12 50 LEU B C 1
ATOM 1564 O O . LEU B 1 50 ? 11.547 9.977 -2.506 1 96.12 50 LEU B O 1
ATOM 1568 N N . PRO B 1 51 ? 13.656 9.781 -1.595 1 95.88 51 PRO B N 1
ATOM 1569 C CA . PRO B 1 51 ? 14.07 8.852 -2.652 1 95.88 51 PRO B CA 1
ATOM 1570 C C . PRO B 1 51 ? 13.336 7.516 -2.588 1 95.88 51 PRO B C 1
ATOM 1572 O O . PRO B 1 51 ? 12.875 7.109 -1.517 1 95.88 51 PRO B O 1
ATOM 1575 N N . VAL B 1 52 ? 13.312 6.832 -3.666 1 97.19 52 VAL B N 1
ATOM 1576 C CA . VAL B 1 52 ? 12.508 5.633 -3.83 1 97.19 52 VAL B CA 1
ATOM 1577 C C . VAL B 1 52 ? 12.859 4.617 -2.744 1 97.19 52 VAL B C 1
ATOM 1579 O O . VAL B 1 52 ? 11.969 3.979 -2.172 1 97.19 52 VAL B O 1
ATOM 1582 N N . GLU B 1 53 ? 14.141 4.461 -2.447 1 96.56 53 GLU B N 1
ATOM 1583 C CA . GLU B 1 53 ? 14.562 3.5 -1.432 1 96.56 53 GLU B CA 1
ATOM 1584 C C . GLU B 1 53 ? 13.992 3.857 -0.061 1 96.56 53 GLU B C 1
ATOM 1586 O O . GLU B 1 53 ? 13.57 2.977 0.69 1 96.56 53 GLU B O 1
ATOM 1591 N N . GLU B 1 54 ? 13.969 5.113 0.247 1 97.5 54 GLU B N 1
ATOM 1592 C CA . GLU B 1 54 ? 13.438 5.566 1.53 1 97.5 54 GLU B CA 1
ATOM 1593 C C . GLU B 1 54 ? 11.914 5.488 1.559 1 97.5 54 GLU B C 1
ATOM 1595 O O . GLU B 1 54 ? 11.32 5.227 2.607 1 97.5 54 GLU B O 1
ATOM 1600 N N . VAL B 1 55 ? 11.305 5.777 0.385 1 98.31 55 VAL B N 1
ATOM 1601 C CA . VAL B 1 55 ? 9.867 5.562 0.264 1 98.31 55 VAL B CA 1
ATOM 1602 C C . VAL B 1 55 ? 9.531 4.121 0.642 1 98.31 55 VAL B C 1
ATOM 1604 O O . VAL B 1 55 ? 8.625 3.879 1.445 1 98.31 55 VAL B O 1
ATOM 1607 N N . ALA B 1 56 ? 10.273 3.184 0.14 1 98.31 56 ALA B N 1
ATOM 1608 C CA . ALA B 1 56 ? 10.023 1.767 0.395 1 98.31 56 ALA B CA 1
ATOM 1609 C C . ALA B 1 56 ? 10.289 1.42 1.858 1 98.31 56 ALA B C 1
ATOM 1611 O O . ALA B 1 56 ? 9.523 0.665 2.469 1 98.31 56 ALA B O 1
ATOM 1612 N N . GLN B 1 57 ? 11.359 1.973 2.432 1 98.19 57 GLN B N 1
ATOM 1613 C CA . GLN B 1 57 ? 11.719 1.69 3.816 1 98.19 57 GLN B CA 1
ATOM 1614 C C . GLN B 1 57 ? 10.656 2.211 4.781 1 98.19 57 GLN B C 1
ATOM 1616 O O . GLN B 1 57 ? 10.266 1.512 5.715 1 98.19 57 GLN B O 1
ATOM 1621 N N . LEU B 1 58 ? 10.141 3.424 4.574 1 98.38 58 LEU B N 1
ATOM 1622 C CA . LEU B 1 58 ? 9.055 3.941 5.406 1 98.38 58 LEU B CA 1
ATOM 1623 C C . LEU B 1 58 ? 7.781 3.131 5.203 1 98.38 58 LEU B C 1
ATOM 1625 O O . LEU B 1 58 ? 7.098 2.791 6.168 1 98.38 58 LEU B O 1
ATOM 1629 N N . GLY B 1 59 ? 7.48 2.812 3.943 1 98.69 59 GLY B N 1
ATOM 1630 C CA . GLY B 1 59 ? 6.312 2.006 3.631 1 98.69 59 GLY B CA 1
ATOM 1631 C C . GLY B 1 59 ? 6.301 0.671 4.352 1 98.69 59 GLY B C 1
ATOM 1632 O O . GLY B 1 59 ? 5.234 0.168 4.715 1 98.69 59 GLY B O 1
ATOM 1633 N N . ALA B 1 60 ? 7.477 0.085 4.586 1 98.12 60 ALA B N 1
ATOM 1634 C CA . ALA B 1 60 ? 7.609 -1.221 5.23 1 98.12 60 ALA B CA 1
ATOM 1635 C C . ALA B 1 60 ? 7.191 -1.155 6.695 1 98.12 60 ALA B C 1
ATOM 1637 O O . ALA B 1 60 ? 6.852 -2.178 7.297 1 98.12 60 ALA B O 1
ATOM 1638 N N . GLN B 1 61 ? 7.168 0.036 7.254 1 98.19 61 GLN B N 1
ATOM 1639 C CA . GLN B 1 61 ? 6.871 0.201 8.672 1 98.19 61 GLN B CA 1
ATOM 1640 C C . GLN B 1 61 ? 5.379 0.41 8.906 1 98.19 61 GLN B C 1
ATOM 1642 O O . GLN B 1 61 ? 4.906 0.344 10.039 1 98.19 61 GLN B O 1
ATOM 1647 N N . LEU B 1 62 ? 4.629 0.623 7.836 1 98.75 62 LEU B N 1
ATOM 1648 C CA . LEU B 1 62 ? 3.225 0.995 7.953 1 98.75 62 LEU B CA 1
ATOM 1649 C C . LEU B 1 62 ? 2.33 -0.24 7.914 1 98.75 62 LEU B C 1
ATOM 1651 O O . LEU B 1 62 ? 2.604 -1.188 7.176 1 98.75 62 LEU B O 1
ATOM 1655 N N . PRO B 1 63 ? 1.218 -0.237 8.68 1 98.56 63 PRO B N 1
ATOM 1656 C CA . PRO B 1 63 ? 0.227 -1.306 8.531 1 98.56 63 PRO B CA 1
ATOM 1657 C C . PRO B 1 63 ? -0.311 -1.424 7.109 1 98.56 63 PRO B C 1
ATO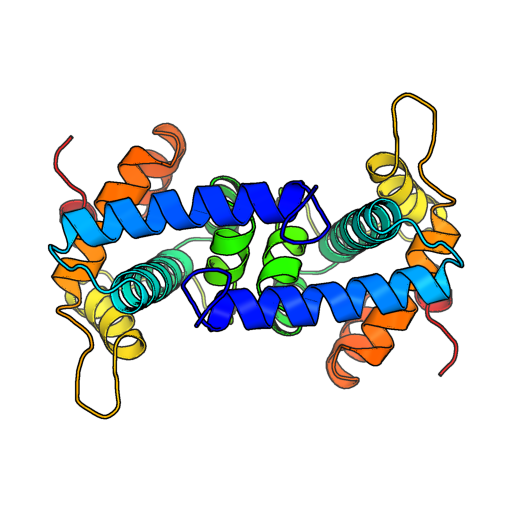M 1659 O O . PRO B 1 63 ? -0.33 -0.437 6.367 1 98.56 63 PRO B O 1
ATOM 1662 N N . MET B 1 64 ? -0.786 -2.578 6.785 1 98.56 64 MET B N 1
ATOM 1663 C CA . MET B 1 64 ? -1.188 -2.928 5.426 1 98.56 64 MET B CA 1
ATOM 1664 C C . MET B 1 64 ? -2.135 -1.879 4.852 1 98.56 64 MET B C 1
ATOM 1666 O O . MET B 1 64 ? -1.916 -1.374 3.748 1 98.56 64 MET B O 1
ATOM 1670 N N . LEU B 1 65 ? -3.133 -1.544 5.609 1 98.62 65 LEU B N 1
ATOM 1671 C CA . LEU B 1 65 ? -4.133 -0.599 5.121 1 98.62 65 LEU B CA 1
ATOM 1672 C C . LEU B 1 65 ? -3.533 0.797 4.977 1 98.62 65 LEU B C 1
ATOM 1674 O O . LEU B 1 65 ? -3.781 1.483 3.984 1 98.62 65 LEU B O 1
ATOM 1678 N N . ILE B 1 66 ? -2.668 1.243 5.887 1 98.88 66 ILE B N 1
ATOM 1679 C CA . ILE B 1 66 ? -2.023 2.551 5.82 1 98.88 66 ILE B CA 1
ATOM 1680 C C . ILE B 1 66 ? -1.006 2.568 4.68 1 98.88 66 ILE B C 1
ATOM 1682 O O . ILE B 1 66 ? -0.833 3.59 4.012 1 98.88 66 ILE B O 1
ATOM 1686 N N . ARG B 1 67 ? -0.349 1.401 4.523 1 98.88 67 ARG B N 1
ATOM 1687 C CA . ARG B 1 67 ? 0.555 1.275 3.387 1 98.88 67 ARG B CA 1
ATOM 1688 C C . ARG B 1 67 ? -0.184 1.507 2.072 1 98.88 67 ARG B C 1
ATOM 1690 O O . ARG B 1 67 ? 0.344 2.146 1.162 1 98.88 67 ARG B O 1
ATOM 1697 N N . GLY B 1 68 ? -1.399 0.993 1.964 1 98.88 68 GLY B N 1
ATOM 1698 C CA . GLY B 1 68 ? -2.219 1.251 0.792 1 98.88 68 GLY B CA 1
ATOM 1699 C C . GLY B 1 68 ? -2.537 2.723 0.598 1 98.88 68 GLY B C 1
ATOM 1700 O O . GLY B 1 68 ? -2.568 3.211 -0.533 1 98.88 68 GLY B O 1
ATOM 1701 N N . ILE B 1 69 ? -2.777 3.438 1.685 1 98.88 69 ILE B N 1
ATOM 1702 C CA . ILE B 1 69 ? -3.002 4.879 1.646 1 98.88 69 ILE B CA 1
ATOM 1703 C C . ILE B 1 69 ? -1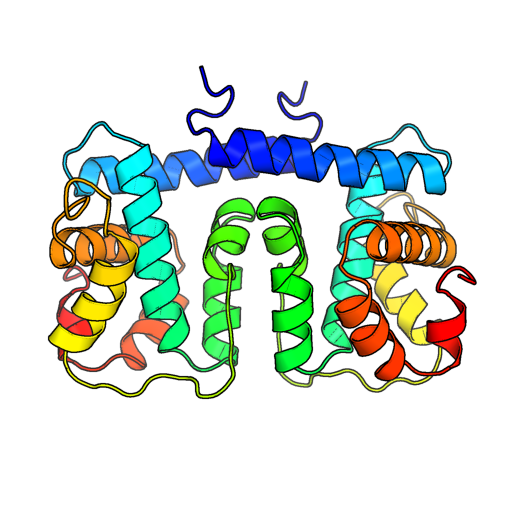.735 5.586 1.17 1 98.88 69 ILE B C 1
ATOM 1705 O O . ILE B 1 69 ? -1.789 6.434 0.276 1 98.88 69 ILE B O 1
ATOM 1709 N N . TYR B 1 70 ? -0.656 5.156 1.693 1 98.88 70 TYR B N 1
ATOM 1710 C CA . TYR B 1 70 ? 0.653 5.766 1.492 1 98.88 70 TYR B CA 1
ATOM 1711 C C . TYR B 1 70 ? 1.041 5.754 0.019 1 98.88 70 TYR B C 1
ATOM 1713 O O . TYR B 1 70 ? 1.532 6.754 -0.51 1 98.88 70 TYR B O 1
ATOM 1721 N N . TYR B 1 71 ? 0.72 4.715 -0.694 1 98.81 71 TYR B N 1
ATOM 1722 C CA . TYR B 1 71 ? 1.168 4.547 -2.072 1 98.81 71 TYR B CA 1
ATOM 1723 C C . TYR B 1 71 ? 0.08 4.969 -3.053 1 98.81 71 TYR B C 1
ATOM 1725 O O . TYR B 1 71 ? 0.251 4.848 -4.27 1 98.81 71 TYR B O 1
ATOM 1733 N N . GLU B 1 72 ? -1.047 5.395 -2.52 1 98.5 72 GLU B N 1
ATOM 1734 C CA . GLU B 1 72 ? -2.115 5.848 -3.406 1 98.5 72 GLU B CA 1
ATOM 1735 C C . GLU B 1 72 ? -1.634 6.969 -4.32 1 98.5 72 GLU B C 1
ATOM 1737 O O . GLU B 1 72 ? -1.116 7.984 -3.85 1 98.5 72 GLU B O 1
ATOM 1742 N N . GLY B 1 73 ? -1.745 6.758 -5.617 1 96.06 73 GLY B N 1
ATOM 1743 C CA . GLY B 1 73 ? -1.431 7.793 -6.59 1 96.06 73 GLY B CA 1
ATOM 1744 C C . GLY B 1 73 ? 0.05 8.109 -6.664 1 96.06 73 GLY B C 1
ATOM 1745 O O . GLY B 1 73 ? 0.438 9.172 -7.16 1 96.06 73 GLY B O 1
ATOM 1746 N N . TRP B 1 74 ? 0.845 7.281 -6.16 1 98.06 74 TRP B N 1
ATOM 1747 C CA . TRP B 1 74 ? 2.283 7.527 -6.148 1 98.06 74 TRP B CA 1
ATOM 1748 C C . TRP B 1 74 ? 2.848 7.535 -7.562 1 98.06 74 TRP B C 1
ATOM 1750 O O . TRP B 1 74 ? 2.586 6.621 -8.352 1 98.06 74 TRP B O 1
ATOM 1760 N N . ASP B 1 75 ? 3.5 8.539 -7.891 1 96.44 75 ASP B N 1
ATOM 1761 C CA . ASP B 1 75 ? 4.238 8.711 -9.141 1 96.44 75 ASP B CA 1
ATOM 1762 C C . ASP B 1 75 ? 5.691 9.094 -8.875 1 96.44 75 ASP B C 1
ATOM 1764 O O . ASP B 1 75 ? 5.984 10.25 -8.562 1 96.44 75 ASP B O 1
ATOM 1768 N N . PRO B 1 76 ? 6.559 8.102 -9.055 1 95.94 76 PRO B N 1
ATOM 1769 C CA . PRO B 1 76 ? 7.965 8.367 -8.734 1 95.94 76 PRO B CA 1
ATOM 1770 C C . PRO B 1 76 ? 8.648 9.266 -9.766 1 95.94 76 PRO B C 1
ATOM 1772 O O . PRO B 1 76 ? 9.766 9.727 -9.539 1 95.94 76 PRO B O 1
ATOM 1775 N N . THR B 1 77 ? 7.992 9.484 -10.844 1 92.62 77 THR B N 1
ATOM 1776 C CA . THR B 1 77 ? 8.617 10.305 -11.875 1 92.62 77 THR B CA 1
ATOM 1777 C C . THR B 1 77 ? 8.82 11.734 -11.383 1 92.62 77 THR B C 1
ATOM 1779 O O . THR B 1 77 ? 7.91 12.336 -10.812 1 92.62 77 THR B O 1
ATOM 1782 N N . GLY B 1 78 ? 9.977 12.242 -11.57 1 88.19 78 GLY B N 1
ATOM 1783 C CA . GLY B 1 78 ? 10.273 13.609 -11.164 1 88.19 78 GLY B CA 1
ATOM 1784 C C . GLY B 1 78 ? 10.438 13.766 -9.664 1 88.19 78 GLY B C 1
ATOM 1785 O O . GLY B 1 78 ? 10.398 14.883 -9.141 1 88.19 78 GLY B O 1
ATOM 1786 N N . LYS B 1 79 ? 10.508 12.75 -8.969 1 87.06 79 LYS B N 1
ATOM 1787 C CA . LYS B 1 79 ? 10.719 12.766 -7.527 1 87.06 79 LYS B CA 1
ATOM 1788 C C . LYS B 1 79 ? 12.125 12.289 -7.172 1 87.06 79 LYS B C 1
ATOM 1790 O O . LYS B 1 79 ? 12.742 11.539 -7.934 1 87.06 79 LYS B O 1
ATOM 1795 N N . PRO B 1 80 ? 12.57 12.672 -6.004 1 90.5 80 PRO B N 1
ATOM 1796 C CA . PRO B 1 80 ? 11.992 13.438 -4.898 1 90.5 80 PRO B CA 1
ATOM 1797 C C . PRO B 1 80 ? 11.867 14.922 -5.219 1 90.5 80 PRO B C 1
ATOM 1799 O O . PRO B 1 80 ? 12.68 15.477 -5.965 1 90.5 80 PRO B O 1
ATOM 1802 N N . LEU B 1 81 ? 10.836 15.453 -4.57 1 87.12 81 LEU B N 1
ATOM 1803 C CA . LEU B 1 81 ? 10.727 16.906 -4.59 1 87.12 81 LEU B CA 1
ATOM 1804 C C . LEU B 1 81 ? 11.781 17.547 -3.703 1 87.12 81 LEU B C 1
ATOM 1806 O O . LEU B 1 81 ? 12.07 17.047 -2.613 1 87.12 81 LEU B O 1
ATOM 1810 N N . LYS B 1 82 ? 12.367 18.625 -4.148 1 81.94 82 LYS B N 1
ATOM 1811 C CA . LYS B 1 82 ? 13.539 19.172 -3.469 1 81.94 82 LYS B CA 1
ATOM 1812 C C . LYS B 1 82 ? 13.25 20.547 -2.893 1 81.94 82 LYS B C 1
ATOM 1814 O O . LYS B 1 82 ? 14.156 21.234 -2.41 1 81.94 82 LYS B O 1
ATOM 1819 N N . GLU B 1 83 ? 12.109 20.844 -2.721 1 76.12 83 GLU B N 1
ATOM 1820 C CA . GLU B 1 83 ? 11.828 22.156 -2.168 1 76.12 83 GLU B CA 1
ATOM 1821 C C . GLU B 1 83 ? 12.289 22.266 -0.717 1 76.12 83 GLU B C 1
ATOM 1823 O O . GLU B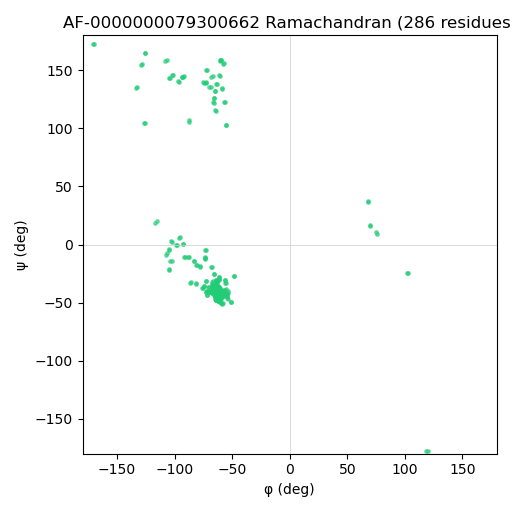 1 83 ? 12.164 21.297 0.046 1 76.12 83 GLU B O 1
ATOM 1828 N N . ARG B 1 84 ? 12.789 23.453 -0.301 1 78 84 ARG B N 1
ATOM 1829 C CA . ARG B 1 84 ? 13.438 23.578 0.999 1 78 84 ARG B CA 1
ATOM 1830 C C . ARG B 1 84 ? 12.508 24.234 2.014 1 78 84 ARG B C 1
ATOM 1832 O O . ARG B 1 84 ? 12.672 24.047 3.223 1 78 84 ARG B O 1
ATOM 1839 N N . HIS B 1 85 ? 11.523 24.781 1.463 1 87.12 85 HIS B N 1
ATOM 1840 C CA . HIS B 1 85 ? 10.766 25.625 2.383 1 87.12 85 HIS B CA 1
ATOM 1841 C C . HIS B 1 85 ? 9.57 24.875 2.959 1 87.12 85 HIS B C 1
ATOM 1843 O O . HIS B 1 85 ? 8.867 24.156 2.234 1 87.12 85 HIS B O 1
ATOM 1849 N N . LYS B 1 86 ? 9.367 25.094 4.184 1 92.88 86 LYS B N 1
ATOM 1850 C CA . LYS B 1 86 ? 8.242 24.547 4.941 1 92.88 86 LYS B CA 1
ATOM 1851 C C . LYS B 1 86 ? 6.91 24.906 4.289 1 92.88 86 LYS B C 1
ATOM 1853 O O . LYS B 1 86 ? 6.008 24.062 4.219 1 92.88 86 LYS B O 1
ATOM 1858 N N . GLU B 1 87 ? 6.883 26.109 3.791 1 93.69 87 GLU B N 1
ATOM 1859 C CA . GLU B 1 87 ? 5.641 26.609 3.217 1 93.69 87 GLU B CA 1
ATOM 1860 C C . GLU B 1 87 ? 5.219 25.797 2 1 93.69 87 GLU B C 1
ATOM 1862 O O . GLU B 1 87 ? 4.027 25.578 1.772 1 93.69 87 GLU B O 1
ATOM 1867 N N . GLU B 1 88 ? 6.148 25.359 1.315 1 93.88 88 GLU B N 1
ATOM 1868 C CA . GLU B 1 88 ? 5.84 24.562 0.133 1 93.88 88 GLU B CA 1
ATOM 1869 C C . GLU B 1 88 ? 5.32 23.188 0.521 1 93.88 88 GLU B C 1
ATOM 1871 O O . GLU B 1 88 ? 4.383 22.672 -0.095 1 93.88 88 GLU B O 1
ATOM 1876 N N . PHE B 1 89 ? 5.988 22.609 1.494 1 95.62 89 PHE B N 1
ATOM 1877 C CA . PHE B 1 89 ? 5.527 21.328 2.006 1 95.62 89 PHE B CA 1
ATOM 1878 C C . PHE B 1 89 ? 4.105 21.422 2.537 1 95.62 89 PHE B C 1
ATOM 1880 O O . PHE B 1 89 ? 3.252 20.594 2.215 1 95.62 89 PHE B O 1
ATOM 1887 N N . LEU B 1 90 ? 3.828 22.484 3.277 1 96.94 90 LEU B N 1
ATOM 1888 C CA . LEU B 1 90 ? 2.506 22.703 3.854 1 96.94 90 LEU B CA 1
ATOM 1889 C C . LEU B 1 90 ? 1.475 22.969 2.762 1 96.94 90 LEU B C 1
ATOM 1891 O O . LEU B 1 90 ? 0.311 22.578 2.893 1 96.94 90 LEU B O 1
ATOM 1895 N N . ALA B 1 91 ? 1.899 23.578 1.704 1 95.69 91 ALA B N 1
ATOM 1896 C CA . ALA B 1 91 ? 0.996 23.828 0.583 1 95.69 91 ALA B CA 1
ATOM 1897 C C . ALA B 1 91 ? 0.554 22.516 -0.066 1 95.69 91 ALA B C 1
ATOM 1899 O O . ALA B 1 91 ? -0.593 22.391 -0.499 1 95.69 91 ALA B O 1
ATOM 1900 N N . HIS B 1 92 ? 1.489 21.562 -0.147 1 95.19 92 HIS B N 1
ATOM 1901 C CA . HIS B 1 92 ? 1.146 20.25 -0.674 1 95.19 92 HIS B CA 1
ATOM 1902 C C . HIS B 1 92 ? 0.126 19.547 0.219 1 95.19 92 HIS B C 1
ATOM 1904 O O . HIS B 1 92 ? -0.837 18.953 -0.277 1 95.19 92 HIS B O 1
ATOM 1910 N N . VAL B 1 93 ? 0.327 19.625 1.512 1 97.88 93 VAL B N 1
ATOM 1911 C CA . VAL B 1 93 ? -0.594 19.031 2.475 1 97.88 93 VAL B CA 1
ATOM 1912 C C . VAL B 1 93 ? -1.95 19.719 2.391 1 97.88 93 VAL B C 1
ATOM 1914 O O . VAL B 1 93 ? -2.992 19.062 2.373 1 97.88 93 VAL B O 1
ATOM 1917 N N . ALA B 1 94 ? -1.926 21.016 2.293 1 97.62 94 ALA B N 1
ATOM 1918 C CA . ALA B 1 94 ? -3.148 21.828 2.25 1 97.62 94 ALA B CA 1
ATOM 1919 C C . ALA B 1 94 ? -4 21.453 1.04 1 97.62 94 ALA B C 1
ATOM 1921 O O . ALA B 1 94 ? -5.23 21.406 1.129 1 97.62 94 ALA B O 1
ATOM 1922 N N . ARG B 1 95 ? -3.404 21.234 -0.086 1 96.5 95 ARG B N 1
ATOM 1923 C CA . ARG B 1 95 ? -4.117 20.859 -1.305 1 96.5 95 ARG B CA 1
ATOM 1924 C C . ARG B 1 95 ? -4.93 19.578 -1.102 1 96.5 95 ARG B C 1
ATOM 1926 O O . ARG B 1 95 ? -6.062 19.484 -1.571 1 96.5 95 ARG B O 1
ATOM 1933 N N . GLU B 1 96 ? -4.328 18.688 -0.395 1 96.06 96 GLU B N 1
ATOM 1934 C CA . GLU B 1 96 ? -4.992 17.406 -0.171 1 96.06 96 GLU B CA 1
ATOM 1935 C C . GLU B 1 96 ? -6.066 17.531 0.909 1 96.06 96 GLU B C 1
ATOM 1937 O O . GLU B 1 96 ? -6.965 16.688 0.991 1 96.06 96 GLU B O 1
ATOM 1942 N N . LEU B 1 97 ? -5.977 18.547 1.703 1 97.56 97 LEU B N 1
ATOM 1943 C CA . LEU B 1 97 ? -6.918 18.734 2.799 1 97.56 97 LEU B CA 1
ATOM 1944 C C . LEU B 1 97 ? -8.086 19.609 2.365 1 97.56 97 LEU B C 1
ATOM 1946 O O . LEU B 1 97 ? -8.992 19.875 3.154 1 97.56 97 LEU B O 1
ATOM 1950 N N . LYS B 1 98 ? -8.07 20.016 1.163 1 94.75 98 LYS B N 1
ATOM 1951 C CA . LYS B 1 98 ? -9.133 20.891 0.666 1 94.75 98 LYS B CA 1
ATOM 1952 C C . LYS B 1 98 ? -10.453 20.125 0.547 1 94.75 98 LYS B C 1
ATOM 1954 O O . LYS B 1 98 ? -10.477 18.969 0.1 1 94.75 98 LYS B O 1
ATOM 1959 N N . THR B 1 99 ? -11.484 20.781 1.002 1 91.06 99 THR B N 1
ATOM 1960 C CA . THR B 1 99 ? -12.852 20.297 0.838 1 91.06 99 THR B CA 1
ATOM 1961 C C . THR B 1 99 ? -13.719 21.359 0.176 1 91.06 99 THR B C 1
ATOM 1963 O O . THR B 1 99 ? -13.312 22.516 0.053 1 91.06 99 THR B O 1
ATOM 1966 N N . PRO B 1 100 ? -14.875 20.969 -0.307 1 90.06 100 PRO B N 1
ATOM 1967 C CA . PRO B 1 100 ? -15.758 21.969 -0.897 1 90.06 100 PRO B CA 1
ATOM 1968 C C . PRO B 1 100 ? -16.094 23.109 0.067 1 90.06 100 PRO B C 1
ATOM 1970 O O . PRO B 1 100 ? -16.281 24.25 -0.361 1 90.06 100 PRO B O 1
ATOM 1973 N N . SER B 1 101 ? -16.141 22.891 1.331 1 90.69 101 SER B N 1
ATOM 1974 C CA . SER B 1 101 ? -16.516 23.875 2.334 1 90.69 101 SER B CA 1
ATOM 1975 C C . SER B 1 101 ? -15.281 24.547 2.93 1 90.69 101 SER B C 1
ATOM 1977 O O . SER B 1 101 ? -15.391 25.297 3.904 1 90.69 101 SER B O 1
ATOM 1979 N N . GLY B 1 102 ? -14.078 24.281 2.41 1 88.69 102 GLY B N 1
ATOM 1980 C CA . GLY B 1 102 ? -12.836 24.812 2.941 1 88.69 102 GLY B CA 1
ATOM 1981 C C . GLY B 1 102 ? -11.883 23.75 3.422 1 88.69 102 GLY B C 1
ATOM 1982 O O . GLY B 1 102 ? -12.141 22.547 3.252 1 88.69 102 GLY B O 1
ATOM 1983 N N . PRO B 1 103 ? -10.781 24.266 3.947 1 87.06 103 PRO B N 1
ATOM 1984 C CA . PRO B 1 103 ? -9.812 23.281 4.445 1 87.06 103 PRO B CA 1
ATOM 1985 C C . PRO B 1 103 ? -10.367 22.453 5.598 1 87.06 103 PRO B C 1
ATOM 1987 O O . PRO B 1 103 ? -11.039 22.984 6.484 1 87.06 103 PRO B O 1
ATOM 1990 N N . ALA B 1 104 ? -10.07 21.172 5.523 1 89.69 104 ALA B N 1
ATOM 1991 C CA . ALA B 1 104 ? -10.531 20.266 6.562 1 89.69 104 ALA B CA 1
ATOM 1992 C C . ALA B 1 104 ? -9.914 20.609 7.918 1 89.69 104 ALA B C 1
ATOM 1994 O O . ALA B 1 104 ? -10.523 20.359 8.961 1 89.69 104 ALA B O 1
ATOM 1995 N N . MET B 1 105 ? -8.688 21.156 7.863 1 95.88 105 MET B N 1
ATOM 1996 C CA . MET B 1 105 ? -7.953 21.547 9.062 1 95.88 105 MET B CA 1
ATOM 1997 C C . MET B 1 105 ? -6.703 22.344 8.703 1 95.88 105 MET B C 1
ATOM 1999 O O . MET B 1 105 ? -6.391 22.516 7.527 1 95.88 105 MET B O 1
ATOM 2003 N N . ASP B 1 106 ? -6.066 22.875 9.719 1 97.06 106 ASP B N 1
ATOM 2004 C CA . ASP B 1 106 ? -4.781 23.547 9.547 1 97.06 106 ASP B CA 1
ATOM 2005 C C . ASP B 1 106 ? -3.699 22.562 9.117 1 97.06 106 ASP B C 1
ATOM 2007 O O . ASP B 1 106 ? -3.42 21.578 9.82 1 97.06 106 ASP B O 1
ATOM 2011 N N . PRO B 1 107 ? -3.08 22.828 7.973 1 97.94 107 PRO B N 1
ATOM 2012 C CA . PRO B 1 107 ? -2.08 21.891 7.453 1 97.94 107 PRO B CA 1
ATOM 2013 C C . PRO B 1 107 ? -0.923 21.672 8.422 1 97.94 107 PRO B C 1
ATOM 2015 O O . PRO B 1 107 ? -0.421 20.547 8.539 1 97.94 107 PRO B O 1
ATOM 2018 N N . GLU B 1 108 ? -0.463 22.688 9.07 1 97.56 108 GLU B N 1
ATOM 2019 C CA . GLU B 1 108 ? 0.644 22.516 10.008 1 97.56 108 GLU B CA 1
ATOM 2020 C C . GLU B 1 108 ? 0.238 21.656 11.188 1 97.56 108 GLU B C 1
ATOM 2022 O O . GLU B 1 108 ? 1.035 20.844 11.68 1 97.56 108 GLU B O 1
ATOM 2027 N N . ALA B 1 109 ? -0.973 21.844 11.68 1 97.56 109 ALA B N 1
ATOM 2028 C CA . ALA B 1 109 ? -1.486 21 12.75 1 97.56 109 ALA B CA 1
ATOM 2029 C C . ALA B 1 109 ? -1.549 19.531 12.305 1 97.56 109 ALA B C 1
ATOM 2031 O O . ALA B 1 109 ? -1.195 18.625 13.07 1 97.56 109 ALA B O 1
ATOM 2032 N N . ALA B 1 110 ? -1.984 19.312 11.102 1 98.38 110 ALA B N 1
ATOM 2033 C CA . ALA B 1 110 ? -2.037 17.969 10.547 1 98.38 110 ALA B CA 1
ATOM 2034 C C . ALA B 1 110 ? -0.646 17.344 10.508 1 98.38 110 ALA B C 1
ATOM 2036 O O . ALA B 1 110 ? -0.466 16.188 10.922 1 98.38 110 ALA B O 1
ATOM 2037 N N . VAL B 1 111 ? 0.309 18.109 10.031 1 98.38 111 VAL B N 1
ATOM 2038 C CA . VAL B 1 111 ? 1.671 17.609 9.883 1 98.38 111 VAL B CA 1
ATOM 2039 C C . VAL B 1 111 ? 2.25 17.266 11.25 1 98.38 111 VAL B C 1
ATOM 2041 O O . VAL B 1 111 ? 2.787 16.172 11.445 1 98.38 111 VAL B O 1
ATOM 2044 N N . LYS B 1 112 ? 2.127 18.125 12.18 1 98 112 LYS B N 1
ATOM 2045 C CA . LYS B 1 112 ? 2.67 17.891 13.516 1 98 112 LYS B CA 1
ATOM 2046 C C . LYS B 1 112 ? 2.037 16.656 14.164 1 98 112 LYS B C 1
ATOM 2048 O O . LYS B 1 112 ? 2.732 15.852 14.781 1 98 112 LYS B O 1
ATOM 2053 N N . ALA B 1 113 ? 0.723 16.516 14.023 1 98.38 113 ALA B N 1
ATOM 2054 C CA . ALA B 1 113 ? 0.021 15.367 14.586 1 98.38 113 ALA B CA 1
ATOM 2055 C C . ALA B 1 113 ? 0.517 14.062 13.969 1 98.38 113 ALA B C 1
ATOM 2057 O O . ALA B 1 113 ? 0.842 13.117 14.688 1 98.38 113 ALA B O 1
ATOM 2058 N N . VAL B 1 114 ? 0.634 14.008 12.672 1 98.75 114 VAL B N 1
ATOM 2059 C CA . VAL B 1 114 ? 1.007 12.789 11.969 1 98.75 114 VAL B CA 1
ATOM 2060 C C . VAL B 1 114 ? 2.482 12.477 12.211 1 98.75 114 VAL B C 1
ATOM 2062 O O . VAL B 1 114 ? 2.859 11.32 12.406 1 98.75 114 VAL B O 1
ATOM 2065 N N . PHE B 1 115 ? 3.34 13.531 12.219 1 98.38 115 PHE B N 1
ATOM 2066 C CA . PHE B 1 115 ? 4.75 13.312 12.516 1 98.38 115 PHE B CA 1
ATOM 2067 C C . PHE B 1 115 ? 4.934 12.75 13.922 1 98.38 115 PHE B C 1
ATOM 2069 O O . PHE B 1 115 ? 5.75 11.844 14.133 1 98.38 115 PHE B O 1
ATOM 2076 N N . LYS B 1 116 ? 4.191 13.273 14.836 1 97.94 116 LYS B N 1
ATOM 2077 C CA . LYS B 1 116 ? 4.266 12.75 16.203 1 97.94 116 LYS B CA 1
ATOM 2078 C C . LYS B 1 116 ? 3.867 11.281 16.25 1 97.94 116 LYS B C 1
ATOM 2080 O O . LYS B 1 116 ? 4.555 10.469 16.875 1 97.94 116 LYS B O 1
ATOM 2085 N N . VAL B 1 117 ? 2.805 10.945 15.625 1 98.5 117 VAL B N 1
ATOM 2086 C CA . VAL B 1 117 ? 2.32 9.57 15.625 1 98.5 117 VAL B CA 1
ATOM 2087 C C . VAL B 1 117 ? 3.307 8.672 14.883 1 98.5 117 VAL B C 1
ATOM 2089 O O . VAL B 1 117 ? 3.568 7.543 15.312 1 98.5 117 VAL B O 1
ATOM 2092 N N . LEU B 1 118 ? 3.885 9.133 13.742 1 98.38 118 LEU B N 1
ATOM 2093 C CA . LEU B 1 118 ? 4.949 8.391 13.07 1 98.38 118 LEU B CA 1
ATOM 2094 C C . LEU B 1 118 ? 6.094 8.094 14.031 1 98.38 118 LEU B C 1
ATOM 2096 O O . LEU B 1 118 ? 6.594 6.973 14.078 1 98.38 118 LEU B O 1
ATOM 2100 N N . GLY B 1 119 ? 6.457 9.07 14.781 1 96.94 119 GLY B N 1
ATOM 2101 C CA . GLY B 1 119 ? 7.527 8.906 15.75 1 96.94 119 GLY B CA 1
ATOM 2102 C C . GLY B 1 119 ? 7.219 7.855 16.797 1 96.94 119 GLY B C 1
ATOM 2103 O O . GLY B 1 119 ? 8.133 7.219 17.344 1 96.94 119 GLY B O 1
ATOM 2104 N N . GLN B 1 120 ? 5.953 7.621 17.109 1 96.62 120 GLN B N 1
ATOM 2105 C CA . GLN B 1 120 ? 5.516 6.664 18.109 1 96.62 120 GLN B CA 1
ATOM 2106 C C . GLN B 1 120 ? 5.383 5.262 17.516 1 96.62 120 GLN B C 1
ATOM 2108 O O . GLN B 1 120 ? 5.594 4.266 18.219 1 96.62 120 GLN B O 1
ATOM 2113 N N . LYS B 1 121 ? 5.027 5.215 16.266 1 97.5 121 LYS B N 1
ATOM 2114 C CA . LYS B 1 121 ? 4.57 3.945 15.711 1 97.5 121 LYS B CA 1
ATOM 2115 C C . LYS B 1 121 ? 5.637 3.32 14.812 1 97.5 121 LYS B C 1
ATOM 2117 O O . LYS B 1 121 ? 5.621 2.111 14.57 1 97.5 121 LYS B O 1
ATOM 2122 N N . VAL B 1 122 ? 6.539 4.109 14.312 1 97.62 122 VAL B N 1
ATOM 2123 C CA . VAL B 1 122 ? 7.613 3.648 13.438 1 97.62 122 VAL B CA 1
ATOM 2124 C C . VAL B 1 122 ? 8.914 3.533 14.234 1 97.62 122 VAL B C 1
ATOM 2126 O O . VAL B 1 122 ? 9.156 4.309 15.156 1 97.62 122 VAL B O 1
ATOM 2129 N N . VAL B 1 123 ? 9.68 2.607 13.883 1 96.44 123 VAL B N 1
ATOM 2130 C CA . VAL B 1 123 ? 10.93 2.377 14.602 1 96.44 123 VAL B CA 1
ATOM 2131 C C . VAL B 1 123 ? 11.82 3.615 14.5 1 96.44 123 VAL B C 1
ATOM 2133 O O . VAL B 1 123 ? 11.883 4.262 13.453 1 96.44 123 VAL B O 1
ATOM 2136 N N . GLU B 1 124 ? 12.539 3.846 15.555 1 94.31 124 GLU B N 1
ATOM 2137 C CA . GLU B 1 124 ? 13.312 5.07 15.719 1 94.31 124 GLU B CA 1
ATOM 2138 C C . GLU B 1 124 ? 14.336 5.227 14.602 1 94.31 124 GLU B C 1
ATOM 2140 O O . GLU B 1 124 ? 14.531 6.324 14.078 1 94.31 124 GLU B O 1
ATOM 2145 N N . GLY B 1 125 ? 15.016 4.152 14.242 1 96 125 GLY B N 1
ATOM 2146 C CA . GLY B 1 125 ? 16.016 4.215 13.18 1 96 125 GLY B CA 1
ATOM 2147 C C . GLY B 1 125 ? 15.445 4.715 11.867 1 96 125 GLY B C 1
ATOM 2148 O O . GLY B 1 125 ? 16.094 5.512 11.172 1 96 125 GLY B O 1
ATOM 2149 N N . GLU B 1 126 ? 14.234 4.25 11.539 1 96.5 126 GLU B N 1
ATOM 2150 C CA . GLU B 1 126 ? 13.602 4.688 10.297 1 96.5 126 GLU B CA 1
ATOM 2151 C C . GLU B 1 126 ? 13.203 6.16 10.375 1 96.5 126 GLU B C 1
ATOM 2153 O O . GLU B 1 126 ? 13.344 6.898 9.398 1 96.5 126 GLU B O 1
ATOM 2158 N N . ILE B 1 127 ? 12.688 6.609 11.5 1 96.38 127 ILE B N 1
ATOM 2159 C CA . ILE B 1 127 ? 12.297 8.008 11.672 1 96.38 127 ILE B CA 1
ATOM 2160 C C . ILE B 1 127 ? 13.531 8.906 11.547 1 96.38 127 ILE B C 1
ATOM 2162 O O . ILE B 1 127 ? 13.477 9.945 10.891 1 96.38 127 ILE B O 1
ATOM 2166 N N . GLU B 1 128 ? 14.609 8.508 12.133 1 95.88 128 GLU B N 1
ATOM 2167 C CA . GLU B 1 128 ? 15.844 9.273 12.031 1 95.88 128 GLU B CA 1
ATOM 2168 C C . GLU B 1 128 ? 16.328 9.359 10.578 1 95.88 128 GLU B C 1
ATOM 2170 O O . GLU B 1 128 ? 16.797 10.414 10.141 1 95.88 128 GLU B O 1
ATOM 2175 N N . ASP B 1 129 ? 16.219 8.266 9.883 1 96.56 129 ASP B N 1
ATOM 2176 C CA . ASP B 1 129 ? 16.578 8.258 8.477 1 96.56 129 ASP B CA 1
ATOM 2177 C C . ASP B 1 129 ? 15.75 9.258 7.68 1 96.56 129 ASP B C 1
ATOM 2179 O O . ASP B 1 129 ? 16.281 10.008 6.863 1 96.56 129 ASP B O 1
ATOM 2183 N N . VAL B 1 130 ? 14.453 9.266 7.922 1 96.88 130 VAL B N 1
ATOM 2184 C CA . VAL B 1 130 ? 13.555 10.18 7.227 1 96.88 130 VAL B CA 1
ATOM 2185 C C . VAL B 1 130 ? 13.898 11.625 7.602 1 96.88 130 VAL B C 1
ATOM 2187 O O . VAL B 1 130 ? 14 12.492 6.727 1 96.88 130 VAL B O 1
ATOM 2190 N N . ARG B 1 131 ? 14.125 11.875 8.844 1 95.06 131 ARG B N 1
ATOM 2191 C CA . ARG B 1 131 ? 14.422 13.219 9.32 1 95.06 131 ARG B CA 1
ATOM 2192 C C . ARG B 1 131 ? 15.711 13.75 8.695 1 95.06 131 ARG B C 1
ATOM 2194 O O . ARG B 1 131 ? 15.797 14.922 8.336 1 95.06 131 ARG B O 1
ATOM 2201 N N . ARG B 1 132 ? 16.656 12.922 8.508 1 94.56 132 ARG B N 1
ATOM 2202 C CA . ARG B 1 132 ? 17.953 13.312 7.953 1 94.56 132 ARG B CA 1
ATOM 2203 C C . ARG B 1 132 ? 17.797 13.773 6.504 1 94.56 132 ARG B C 1
ATOM 2205 O O . ARG B 1 132 ? 18.609 14.562 6.016 1 94.56 132 ARG B O 1
ATOM 2212 N N . LEU B 1 133 ? 16.781 13.297 5.875 1 94.12 133 LEU B N 1
ATOM 2213 C CA . LEU B 1 133 ? 16.594 13.625 4.465 1 94.12 133 LEU B CA 1
ATOM 2214 C C . LEU B 1 133 ? 15.797 14.914 4.309 1 94.12 133 LEU B C 1
ATOM 2216 O O . LEU B 1 133 ? 15.719 15.477 3.213 1 94.12 133 LEU B O 1
ATOM 2220 N N . LEU B 1 134 ? 15.227 15.406 5.402 1 93.31 134 LEU B N 1
ATOM 2221 C CA . LEU B 1 134 ? 14.367 16.594 5.348 1 93.31 134 LEU B CA 1
ATOM 2222 C C . LEU B 1 134 ? 15.164 17.859 5.633 1 93.31 134 LEU B C 1
ATOM 2224 O O . LEU B 1 134 ? 16.094 17.844 6.438 1 93.31 134 LEU B O 1
ATOM 2228 N N . PRO B 1 135 ? 14.797 18.953 4.938 1 92.75 135 PRO B N 1
ATOM 2229 C CA . PRO B 1 135 ? 15.391 20.234 5.312 1 92.75 135 PRO B CA 1
ATOM 2230 C C . PRO B 1 135 ? 15.086 20.625 6.758 1 92.75 135 PRO B C 1
ATOM 2232 O O . PRO B 1 135 ? 14.117 20.156 7.34 1 92.75 135 PRO B O 1
ATOM 2235 N N . LYS B 1 136 ? 15.906 21.5 7.273 1 91.81 136 LYS B N 1
ATOM 2236 C CA . LYS B 1 136 ? 15.836 21.891 8.68 1 91.81 136 LYS B CA 1
ATOM 2237 C C . LYS B 1 136 ? 14.43 22.359 9.039 1 91.81 136 LYS B C 1
ATOM 2239 O O . LYS B 1 136 ? 13.914 22.016 10.102 1 91.81 136 LYS B O 1
ATOM 2244 N N . GLU B 1 137 ? 13.828 23.094 8.188 1 93.25 137 GLU B N 1
ATOM 2245 C CA . GLU B 1 137 ? 12.516 23.672 8.477 1 93.25 137 GLU B CA 1
ATOM 2246 C C . GLU B 1 137 ? 11.469 22.578 8.68 1 93.25 137 GLU B C 1
ATOM 2248 O O . GLU B 1 137 ? 10.547 22.734 9.492 1 93.25 137 GLU B O 1
ATOM 2253 N N . LEU B 1 138 ? 11.602 21.5 8.008 1 93.75 138 LEU B N 1
ATOM 2254 C CA . LEU B 1 138 ? 10.656 20.391 8.133 1 93.75 138 LEU B CA 1
ATOM 2255 C C . LEU B 1 138 ? 10.977 19.531 9.352 1 93.75 138 LEU B C 1
ATOM 2257 O O . LEU B 1 138 ? 10.07 19 9.992 1 93.75 138 LEU B O 1
ATOM 2261 N N . ARG B 1 139 ? 12.25 19.438 9.625 1 94.19 139 ARG B N 1
ATOM 2262 C CA . ARG B 1 139 ? 12.664 18.688 10.805 1 94.19 139 ARG B CA 1
ATOM 2263 C C . ARG B 1 139 ? 12.094 19.297 12.078 1 94.19 139 ARG B C 1
ATOM 2265 O O . ARG B 1 139 ? 11.758 18.578 13.023 1 94.19 139 ARG B O 1
ATOM 2272 N N . GLU B 1 140 ? 11.922 20.547 12.023 1 92.75 140 GLU B N 1
ATOM 2273 C CA . GLU B 1 140 ? 11.445 21.281 13.188 1 92.75 140 GLU B CA 1
ATOM 2274 C C . GLU B 1 140 ? 9.961 21.016 13.438 1 92.75 140 GLU B C 1
ATOM 2276 O O . GLU B 1 140 ? 9.445 21.312 14.516 1 92.75 140 GLU B O 1
ATOM 2281 N N . LEU B 1 141 ? 9.297 20.406 12.492 1 94 141 LEU B N 1
ATOM 2282 C CA . LEU B 1 141 ? 7.883 20.078 12.641 1 94 141 LEU B CA 1
ATOM 2283 C C . LEU B 1 141 ? 7.703 18.797 13.453 1 94 141 LEU B C 1
ATOM 2285 O O . LEU B 1 141 ? 6.602 18.5 13.914 1 94 141 LEU B O 1
ATOM 2289 N N . TRP B 1 142 ? 8.789 18.016 13.562 1 92.62 142 TRP B N 1
ATOM 2290 C CA . TRP B 1 142 ? 8.75 16.828 14.398 1 92.62 142 TRP B CA 1
ATOM 2291 C C . TRP B 1 142 ? 8.797 17.203 15.875 1 92.62 142 TRP B C 1
ATOM 2293 O O . TRP B 1 142 ? 9.445 18.188 16.25 1 92.62 142 TRP B O 1
ATOM 2303 N N . PRO B 1 143 ? 8.008 16.516 16.688 1 81.88 143 PRO B N 1
ATOM 2304 C CA . PRO B 1 143 ? 8.078 16.828 18.109 1 81.88 143 PRO B 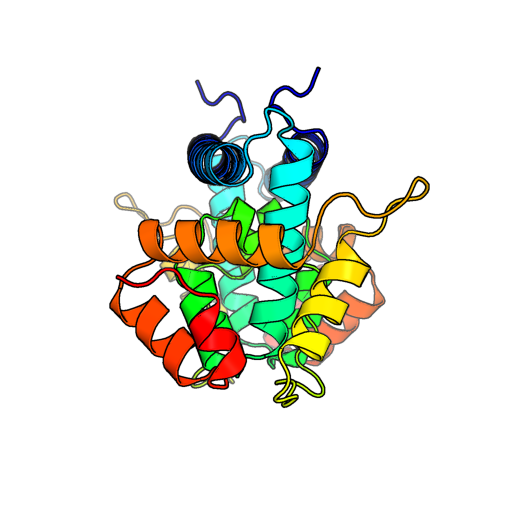CA 1
ATOM 2305 C C . PRO B 1 143 ? 9.477 16.641 18.703 1 81.88 143 PRO B C 1
ATOM 2307 O O . PRO B 1 143 ? 10.25 15.812 18.203 1 81.88 143 PRO B O 1
ATOM 2310 N N . GLU B 1 144 ? 9.961 17.594 19.484 1 65.94 144 GLU B N 1
ATOM 2311 C CA . GLU B 1 144 ? 11.227 17.469 20.203 1 65.94 144 GLU B CA 1
ATOM 2312 C C . GLU B 1 144 ? 11.258 16.219 21.078 1 65.94 144 GLU B C 1
ATOM 2314 O O . GLU B 1 144 ? 10.234 15.836 21.641 1 65.94 144 GLU B O 1
ATOM 2319 N N . GLY B 1 145 ? 11.984 15.141 20.609 1 48.41 145 GLY B N 1
ATOM 2320 C CA . GLY B 1 145 ? 12.172 14.031 21.547 1 48.41 145 GLY B CA 1
ATOM 2321 C C . GLY B 1 145 ? 12.219 14.469 22.984 1 48.41 145 GLY B C 1
ATOM 2322 O O . GLY B 1 145 ? 12.508 15.633 23.281 1 48.41 145 GLY B O 1
#